Protein AF-A0A934BHS6-F1 (afdb_monomer_lite)

Sequence (190 aa):
MSGFDKKEYQSVVLGALLHDVGKMLQRGSFGSLDTKGQHPQVSSDFVSAFKGFFSKFVDFDLFKTLVQRHHENPSHFKENLLCQNAPEESKALSYLVSRADNYSSSERGEKAETYQDFKATPMVSIFSRIKLNKELPEQYRYRLNYLMPENAFPEKFNKYEDNEVFNPKNAFQKDIPIEPRLSRQFTNHY

pLDDT: mean 82.53, std 18.15, range [31.97, 98.62]

Foldseek 3Di:
DDDDDQQAVVLLVLLLVQLQVLLQCLLAPDDQQDSDDDSLVSSLSVVVLVVVVSVVGHPSVLSSLLSQAQDDDVVVDPPSSHLCNGDPVNSVSSPVSNVVVVVVQCVVDPPSPDDDPSNWFFAWDPQQVDDDVDPRDDTFGFQQDPDDPVRPDTHDDGTHDPPSGDDCCVPDCVPPPRPPVVVPVRPDDD

Radius of gyration: 18.95 Å; chains: 1; bounding box: 49×49×50 Å

Secondary structure (DSSP, 8-state):
-PPP-HHHHHHHHHHHHHTTHHHHHTTB--TTS---S-HHHHHHHHHHHTHHHHTTTS-HHHHHHHHH--B--TTTS-GGGBGGGS-HHHHHHHHHHHHHHHHHHHTT-GGGGS---TTTPPEEPGGGG--SSSPPPP--EE-S--S-GGG-S-BS-SS--TT--B-GGGTHHHHS---GGGGTSSS---

Structure (mmCIF, N/CA/C/O backbone):
data_AF-A0A934BHS6-F1
#
_entry.id   AF-A0A934BHS6-F1
#
loop_
_atom_site.group_PDB
_atom_site.id
_atom_site.type_symbol
_atom_site.label_atom_id
_atom_site.label_alt_id
_atom_site.label_comp_id
_atom_site.label_asym_id
_atom_site.label_entity_id
_atom_site.label_seq_id
_atom_site.pdbx_PDB_ins_code
_atom_site.Cartn_x
_atom_site.Cartn_y
_atom_site.Cartn_z
_atom_site.occupancy
_atom_site.B_iso_or_equiv
_atom_site.auth_seq_id
_atom_site.auth_comp_id
_atom_site.auth_asym_id
_atom_site.auth_atom_id
_atom_site.pdbx_PDB_model_num
ATOM 1 N N . MET A 1 1 ? -13.355 -16.913 27.019 1.00 45.16 1 MET A N 1
ATOM 2 C CA . MET A 1 1 ? -12.770 -16.872 25.663 1.00 45.16 1 MET A CA 1
ATOM 3 C C . MET A 1 1 ? -13.606 -15.890 24.870 1.00 45.16 1 MET A C 1
ATOM 5 O O . MET A 1 1 ? -14.804 -16.121 24.758 1.00 45.16 1 MET A O 1
ATOM 9 N N . SER A 1 2 ? -13.035 -14.760 24.446 1.00 67.12 2 SER A N 1
ATOM 10 C CA . SER A 1 2 ? -13.725 -13.875 23.504 1.00 67.12 2 SER A CA 1
ATOM 11 C C . SER A 1 2 ? -13.951 -14.653 22.207 1.00 67.12 2 SER A C 1
ATOM 13 O O . SER A 1 2 ? -13.088 -15.420 21.778 1.00 67.12 2 SER A O 1
ATOM 15 N N . GLY A 1 3 ? -15.153 -14.544 21.642 1.00 81.69 3 GLY A N 1
ATOM 16 C CA . GLY A 1 3 ? -15.454 -15.142 20.346 1.00 81.69 3 GLY A CA 1
ATOM 17 C C . GLY A 1 3 ? -14.591 -14.523 19.246 1.00 81.69 3 GLY A C 1
ATOM 18 O O . GLY A 1 3 ? -14.035 -13.442 19.418 1.00 81.69 3 GLY A O 1
ATOM 19 N N . PHE A 1 4 ? -14.487 -15.214 18.114 1.00 89.06 4 PHE A N 1
ATOM 20 C CA . PHE A 1 4 ? -13.818 -14.689 16.926 1.00 89.06 4 PHE A CA 1
ATOM 21 C C . PHE A 1 4 ? -14.484 -13.385 16.461 1.00 89.06 4 PHE A C 1
ATOM 23 O O . PHE A 1 4 ? -15.660 -13.395 16.084 1.00 89.06 4 PHE A O 1
ATOM 30 N N . ASP A 1 5 ? -13.732 -12.282 16.457 1.00 94.56 5 ASP A N 1
ATOM 31 C CA . ASP A 1 5 ? -14.184 -11.023 15.871 1.00 94.56 5 ASP A CA 1
ATOM 32 C C . ASP A 1 5 ? -13.878 -11.008 14.369 1.00 94.56 5 ASP A C 1
ATOM 34 O O . ASP A 1 5 ? -12.747 -10.823 13.912 1.00 94.56 5 ASP A O 1
ATOM 38 N N . LYS A 1 6 ? -14.933 -11.211 13.577 1.00 96.62 6 LYS A N 1
ATOM 39 C CA . LYS A 1 6 ? -14.837 -11.228 12.118 1.00 96.62 6 LYS A CA 1
ATOM 40 C C . LYS A 1 6 ? -14.400 -9.878 11.544 1.00 96.62 6 LYS A C 1
ATOM 42 O O . LYS A 1 6 ? -13.670 -9.871 10.555 1.00 96.62 6 LYS A O 1
ATOM 47 N N . LYS A 1 7 ? -14.854 -8.759 12.116 1.00 97.31 7 LYS A N 1
ATOM 48 C CA . LYS A 1 7 ? -14.532 -7.425 11.597 1.00 97.31 7 LYS A CA 1
ATOM 49 C C . LYS A 1 7 ? -13.081 -7.074 11.876 1.00 97.31 7 LYS A C 1
ATOM 51 O O . LYS A 1 7 ? -12.427 -6.582 10.964 1.00 97.31 7 LYS A O 1
ATOM 56 N N . GLU A 1 8 ? -12.577 -7.390 13.066 1.00 97.81 8 GLU A N 1
ATOM 57 C CA . GLU A 1 8 ? -11.156 -7.243 13.403 1.00 97.81 8 GLU A CA 1
ATOM 58 C C . GLU A 1 8 ? -10.279 -8.065 12.450 1.00 97.81 8 GLU A C 1
ATOM 60 O O . GLU A 1 8 ? -9.368 -7.530 11.816 1.00 97.81 8 GLU A O 1
ATOM 65 N N . TYR A 1 9 ? -10.605 -9.348 12.264 1.00 98.00 9 TYR A N 1
ATOM 66 C CA . TYR A 1 9 ? -9.881 -10.221 11.339 1.00 98.00 9 TYR A CA 1
ATOM 67 C C . TYR A 1 9 ? -9.853 -9.651 9.913 1.00 98.00 9 TYR A C 1
ATOM 69 O O . TYR A 1 9 ? -8.801 -9.600 9.272 1.00 98.00 9 TYR A O 1
ATOM 77 N N . GLN A 1 10 ? -10.997 -9.172 9.415 1.00 98.38 10 GLN A N 1
ATOM 78 C CA . GLN A 1 10 ? -11.092 -8.543 8.097 1.00 98.38 10 GLN A CA 1
ATOM 79 C C . GLN A 1 10 ? -10.294 -7.233 8.020 1.00 98.38 10 GLN A C 1
ATOM 81 O O . GLN A 1 10 ? -9.661 -6.986 6.992 1.00 98.38 10 GLN A O 1
ATOM 86 N N . SER A 1 11 ? -10.263 -6.431 9.091 1.00 98.56 11 SER A N 1
ATOM 87 C CA . SER A 1 11 ? -9.417 -5.235 9.183 1.00 98.56 11 SER A CA 1
ATOM 88 C C . SER A 1 11 ? -7.940 -5.580 9.051 1.00 98.56 11 SER A C 1
ATOM 90 O O . SER A 1 11 ? -7.230 -4.885 8.330 1.00 98.56 11 SER A O 1
ATOM 92 N N . VAL A 1 12 ? -7.477 -6.658 9.691 1.00 98.38 12 VAL A N 1
ATOM 93 C CA . VAL A 1 12 ? -6.079 -7.108 9.606 1.00 98.38 12 VAL A CA 1
ATOM 94 C C . VAL A 1 12 ? -5.741 -7.588 8.199 1.00 98.38 12 VAL A C 1
ATOM 96 O O . VAL A 1 12 ? -4.753 -7.134 7.626 1.00 98.38 12 VAL A O 1
ATOM 99 N N . VAL A 1 13 ? -6.573 -8.452 7.609 1.00 98.31 13 VAL A N 1
ATOM 100 C CA . VAL A 1 13 ? -6.353 -8.974 6.249 1.00 98.31 13 VAL A CA 1
ATOM 101 C C . VAL A 1 13 ? -6.302 -7.840 5.226 1.00 98.31 13 VAL A C 1
ATOM 103 O O . VAL A 1 13 ? -5.392 -7.783 4.400 1.00 98.31 13 VAL A O 1
ATOM 106 N N . LEU A 1 14 ? -7.257 -6.911 5.281 1.00 98.00 14 LEU A N 1
ATOM 107 C CA . LEU A 1 14 ? -7.304 -5.799 4.335 1.00 98.00 14 LEU A CA 1
ATOM 108 C C . LEU A 1 14 ? -6.258 -4.730 4.628 1.00 98.00 14 LEU A C 1
ATOM 110 O O . LEU A 1 14 ? -5.725 -4.148 3.687 1.00 98.00 14 LEU A O 1
ATOM 114 N N . GLY A 1 15 ? -5.930 -4.497 5.899 1.00 98.25 15 GLY A N 1
ATOM 115 C CA . GLY A 1 15 ? -4.826 -3.633 6.302 1.00 98.25 15 GLY A CA 1
ATOM 116 C C . GLY A 1 15 ? -3.509 -4.130 5.717 1.00 98.25 15 GLY A C 1
ATOM 117 O O . GLY A 1 15 ? -2.815 -3.373 5.046 1.00 98.25 15 GLY A O 1
ATOM 118 N N . ALA A 1 16 ? -3.226 -5.427 5.854 1.00 97.81 16 ALA A N 1
ATOM 119 C CA . ALA A 1 16 ? -2.056 -6.062 5.256 1.00 97.81 16 ALA A CA 1
ATOM 120 C C . ALA A 1 16 ? -2.073 -6.017 3.718 1.00 97.81 16 ALA A C 1
ATOM 122 O O . ALA A 1 16 ? -1.029 -5.817 3.108 1.00 97.81 16 ALA A O 1
ATOM 123 N N . LEU A 1 17 ? -3.234 -6.141 3.072 1.00 97.31 17 LEU A N 1
ATOM 124 C CA . LEU A 1 17 ? -3.335 -6.041 1.612 1.00 97.31 17 LEU A CA 1
ATOM 125 C C . LEU A 1 17 ? -3.101 -4.610 1.092 1.00 97.31 17 LEU A C 1
ATOM 127 O O . LEU A 1 17 ? -2.505 -4.430 0.032 1.00 97.31 17 LEU A O 1
ATOM 131 N N . LEU A 1 18 ? -3.595 -3.596 1.809 1.00 97.06 18 LEU A N 1
ATOM 132 C CA . LEU A 1 18 ? -3.685 -2.215 1.319 1.00 97.06 18 LEU A CA 1
ATOM 133 C C . LEU A 1 18 ? -2.685 -1.240 1.957 1.00 97.06 18 LEU A C 1
ATOM 135 O O . LEU A 1 18 ? -2.656 -0.084 1.538 1.00 97.06 18 LEU A O 1
ATOM 139 N N . HIS A 1 19 ? -1.848 -1.670 2.908 1.00 96.94 19 HIS A N 1
ATOM 140 C CA . HIS A 1 19 ? -0.870 -0.809 3.597 1.00 96.94 19 HIS A CA 1
ATOM 141 C C . HIS A 1 19 ? -0.019 0.039 2.631 1.00 96.94 19 HIS A C 1
ATOM 143 O O . HIS A 1 19 ? 0.210 1.230 2.850 1.00 96.94 19 HIS A O 1
ATOM 149 N N . ASP A 1 20 ? 0.367 -0.538 1.494 1.00 94.75 20 ASP A N 1
ATOM 150 C CA . ASP A 1 20 ? 1.244 0.087 0.505 1.00 94.75 20 ASP A CA 1
ATOM 151 C C . ASP A 1 20 ? 0.532 0.580 -0.768 1.00 94.75 20 ASP A C 1
ATOM 153 O O . ASP A 1 20 ? 1.198 0.985 -1.726 1.00 94.75 20 ASP A O 1
ATOM 157 N N . VAL A 1 21 ? -0.809 0.631 -0.795 1.00 92.75 21 VAL A N 1
ATOM 158 C CA . VAL A 1 21 ? -1.565 1.122 -1.970 1.00 92.75 21 VAL A CA 1
ATOM 159 C C . VAL A 1 21 ? -1.157 2.548 -2.368 1.00 92.75 21 VAL A C 1
ATOM 161 O O . VAL A 1 21 ? -1.111 2.882 -3.553 1.00 92.75 21 VAL A O 1
ATOM 164 N N . GLY A 1 22 ? -0.747 3.367 -1.399 1.00 91.12 22 GLY A N 1
ATOM 165 C CA . GLY A 1 22 ? -0.185 4.697 -1.602 1.00 91.12 22 GLY A CA 1
ATOM 166 C C . GLY A 1 22 ? 1.020 4.721 -2.545 1.00 91.12 22 GLY A C 1
ATOM 167 O O . GLY A 1 22 ? 1.135 5.661 -3.326 1.00 91.12 22 GLY A O 1
ATOM 168 N N . LYS A 1 23 ? 1.871 3.682 -2.570 1.00 88.88 23 LYS A N 1
ATOM 169 C CA . LYS A 1 23 ? 3.014 3.599 -3.504 1.00 88.88 23 LYS A CA 1
ATOM 170 C C . LYS A 1 23 ? 2.544 3.566 -4.958 1.00 88.88 23 LYS A C 1
ATOM 172 O O . LYS A 1 23 ? 3.133 4.217 -5.816 1.00 88.88 23 LYS A O 1
ATOM 177 N N . MET A 1 24 ? 1.468 2.828 -5.233 1.00 86.25 24 MET A N 1
ATOM 178 C CA . MET A 1 24 ? 0.854 2.764 -6.560 1.00 86.25 24 MET A CA 1
ATOM 179 C C . MET A 1 24 ? 0.161 4.086 -6.907 1.00 86.25 24 MET A C 1
ATOM 181 O O . MET A 1 24 ? 0.343 4.600 -8.007 1.00 86.25 24 MET A O 1
ATOM 185 N N . LEU A 1 25 ? -0.586 4.674 -5.968 1.00 85.38 25 LEU A N 1
ATOM 186 C CA . LEU A 1 25 ? -1.261 5.963 -6.171 1.00 85.38 25 LEU A CA 1
ATOM 187 C C . LEU A 1 25 ? -0.266 7.087 -6.485 1.00 85.38 25 LEU A C 1
ATOM 189 O O . LEU A 1 25 ? -0.524 7.932 -7.334 1.00 85.38 25 LEU A O 1
ATOM 193 N N . GLN A 1 26 ? 0.906 7.051 -5.858 1.00 84.94 26 GLN A N 1
ATOM 194 C CA . GLN A 1 26 ? 1.994 8.004 -6.067 1.00 84.94 26 GLN A CA 1
ATOM 195 C C . GLN A 1 26 ? 2.705 7.891 -7.419 1.00 84.94 26 GLN A C 1
ATOM 197 O O . GLN A 1 26 ? 3.455 8.801 -7.776 1.00 84.94 26 GLN A O 1
ATOM 202 N N . ARG A 1 27 ? 2.473 6.804 -8.164 1.00 79.94 27 ARG A N 1
ATOM 203 C CA . ARG A 1 27 ? 2.936 6.612 -9.548 1.00 79.94 27 ARG A CA 1
ATOM 204 C C . ARG A 1 27 ? 1.949 7.153 -10.585 1.00 79.94 27 ARG A C 1
ATOM 206 O O . ARG A 1 27 ? 2.183 6.993 -11.779 1.00 79.94 27 ARG A O 1
ATOM 213 N N . GLY A 1 28 ? 0.836 7.745 -10.152 1.00 74.50 28 GLY A N 1
ATOM 214 C CA . GLY A 1 28 ? -0.229 8.189 -11.040 1.00 74.50 28 GLY A CA 1
ATOM 215 C C . GLY A 1 28 ? -0.997 9.414 -10.556 1.00 74.50 28 GLY A C 1
ATOM 216 O O . GLY A 1 28 ? -0.680 10.043 -9.548 1.00 74.50 28 GLY A O 1
ATOM 217 N N . SER A 1 29 ? -2.042 9.741 -11.315 1.00 67.31 29 SER A N 1
ATOM 218 C CA . SER A 1 29 ? -3.034 10.766 -10.982 1.00 67.31 29 SER A CA 1
ATOM 219 C C . SER A 1 29 ? -4.343 10.081 -10.592 1.00 67.31 29 SER A C 1
ATOM 221 O O . SER A 1 29 ? -4.962 9.408 -11.417 1.00 67.31 29 SER A O 1
ATOM 223 N N . PHE A 1 30 ? -4.787 10.247 -9.342 1.00 70.69 30 PHE A N 1
ATOM 224 C CA . PHE A 1 30 ? -6.037 9.658 -8.842 1.00 70.69 30 PHE A CA 1
ATOM 225 C C . PHE A 1 30 ? -7.134 10.720 -8.690 1.00 70.69 30 PHE A C 1
ATOM 227 O O . PHE A 1 30 ? -7.642 10.983 -7.604 1.00 70.69 30 PHE A O 1
ATOM 234 N N . GLY A 1 31 ? -7.509 11.355 -9.804 1.00 71.00 31 GLY A N 1
ATOM 235 C CA . GLY A 1 31 ? -8.567 12.369 -9.801 1.00 71.00 31 GLY A CA 1
ATOM 236 C C . GLY A 1 31 ? -8.243 13.523 -8.848 1.00 71.00 31 GLY A C 1
ATOM 237 O O . GLY A 1 31 ? -7.249 14.209 -9.053 1.00 71.00 31 GLY A O 1
ATOM 238 N N . SER A 1 32 ? -9.091 13.732 -7.840 1.00 69.44 32 SER A N 1
ATOM 239 C CA . SER A 1 32 ? -8.943 14.778 -6.821 1.00 69.44 32 SER A CA 1
ATOM 240 C C . SER A 1 32 ? -8.233 14.323 -5.539 1.00 69.44 32 SER A C 1
ATOM 242 O O . SER A 1 32 ? -8.067 15.135 -4.631 1.00 69.44 32 SER A O 1
ATOM 244 N N . LEU A 1 33 ? -7.845 13.047 -5.427 1.00 74.12 33 LEU A N 1
ATOM 245 C CA . LEU A 1 33 ? -7.125 12.555 -4.254 1.00 74.12 33 LEU A CA 1
ATOM 246 C C . LEU A 1 33 ? -5.700 13.122 -4.262 1.00 74.12 33 LEU A C 1
ATOM 248 O O . LEU A 1 33 ? -4.983 12.975 -5.254 1.00 74.12 33 LEU A O 1
ATOM 252 N N . ASP A 1 34 ? -5.286 13.739 -3.154 1.00 75.44 34 ASP A N 1
ATOM 253 C CA . ASP A 1 34 ? -3.903 14.182 -3.002 1.00 75.44 34 ASP A CA 1
ATOM 254 C C . ASP A 1 34 ? -2.991 12.960 -2.856 1.00 75.44 34 ASP A C 1
ATOM 256 O O . ASP A 1 34 ? -3.106 12.174 -1.917 1.00 75.44 34 ASP A O 1
ATOM 260 N N . THR A 1 35 ? -2.091 12.782 -3.817 1.00 82.44 35 THR A N 1
ATOM 261 C CA . THR A 1 35 ? -1.091 11.711 -3.798 1.00 82.44 35 THR A CA 1
ATOM 262 C C . THR A 1 35 ? 0.264 12.206 -3.281 1.00 82.44 35 THR A C 1
ATOM 264 O O . THR A 1 35 ? 1.248 11.466 -3.298 1.00 82.44 35 THR A O 1
ATOM 267 N N . LYS A 1 36 ? 0.369 13.448 -2.795 1.00 82.75 36 LYS A N 1
ATOM 268 C CA . LYS A 1 36 ? 1.598 13.979 -2.187 1.00 82.75 36 LYS A CA 1
ATOM 269 C C . LYS A 1 36 ? 1.801 13.443 -0.766 1.00 82.75 36 LYS A C 1
ATOM 271 O O . LYS A 1 36 ? 0.880 13.008 -0.090 1.00 82.75 36 LYS A O 1
ATOM 276 N N . GLY A 1 37 ? 3.049 13.494 -0.298 1.00 87.31 37 GLY A N 1
ATOM 277 C CA . GLY A 1 37 ? 3.426 13.064 1.050 1.00 87.31 37 GLY A CA 1
ATOM 278 C C . GLY A 1 37 ? 4.011 11.652 1.109 1.00 87.31 37 GLY A C 1
ATOM 279 O O . GLY A 1 37 ? 4.583 11.161 0.137 1.00 87.31 37 GLY A O 1
ATOM 280 N N . GLN A 1 38 ? 3.926 11.022 2.280 1.00 92.00 38 GLN A N 1
ATOM 281 C CA . GLN A 1 38 ? 4.457 9.675 2.509 1.00 92.00 38 GLN A CA 1
ATOM 282 C C . GLN A 1 38 ? 3.387 8.638 2.188 1.00 92.00 38 GLN A C 1
ATOM 284 O O . GLN A 1 38 ? 2.217 8.842 2.512 1.00 92.00 38 GLN A O 1
ATOM 289 N N . HIS A 1 39 ? 3.777 7.519 1.578 1.00 93.62 39 HIS A N 1
ATOM 290 C CA . HIS A 1 39 ? 2.817 6.526 1.104 1.00 93.62 39 HIS A CA 1
ATOM 291 C C . HIS A 1 39 ? 1.867 5.976 2.184 1.00 93.62 39 HIS A C 1
ATOM 293 O O . HIS A 1 39 ? 0.719 5.760 1.815 1.00 93.62 39 HIS A O 1
ATOM 299 N N . PRO A 1 40 ? 2.221 5.837 3.485 1.00 96.25 40 PRO A N 1
ATOM 300 C CA . PRO A 1 40 ? 1.253 5.379 4.487 1.00 96.25 40 PRO A CA 1
ATOM 301 C C . PRO A 1 40 ? 0.118 6.389 4.699 1.00 96.25 40 PRO A C 1
ATOM 303 O O . PRO A 1 40 ? -1.038 6.012 4.879 1.00 96.25 40 PRO A O 1
ATOM 306 N N . GLN A 1 41 ? 0.426 7.689 4.604 1.00 95.56 41 GLN A N 1
ATOM 307 C CA . GLN A 1 41 ? -0.585 8.743 4.654 1.00 95.56 41 GLN A CA 1
ATOM 308 C C . GLN A 1 41 ? -1.502 8.663 3.430 1.00 95.56 41 GLN A C 1
ATOM 310 O O . GLN A 1 41 ? -2.717 8.609 3.588 1.00 95.56 41 GLN A O 1
ATOM 315 N N . VAL A 1 42 ? -0.925 8.550 2.229 1.00 93.50 42 VAL A N 1
ATOM 316 C CA . VAL A 1 42 ? -1.698 8.429 0.981 1.00 93.50 42 VAL A CA 1
ATOM 317 C C . VAL A 1 42 ? -2.578 7.172 0.985 1.00 93.50 42 VAL A C 1
ATOM 319 O O . VAL A 1 42 ? -3.737 7.235 0.577 1.00 93.50 42 VAL A O 1
ATOM 322 N N . SER A 1 43 ? -2.074 6.040 1.487 1.00 95.19 43 SER A N 1
ATOM 323 C CA . SER A 1 43 ? -2.870 4.822 1.675 1.00 95.19 43 SER A CA 1
ATOM 324 C C . SER A 1 43 ? -4.043 5.063 2.637 1.00 95.19 43 SER A C 1
ATOM 326 O O . SER A 1 43 ? -5.170 4.657 2.354 1.00 95.19 43 SER A O 1
ATOM 328 N N . SER A 1 44 ? -3.803 5.759 3.754 1.00 96.25 44 SER A N 1
ATOM 329 C CA . SER A 1 44 ? -4.831 6.096 4.749 1.00 96.25 44 SER A CA 1
ATOM 330 C C . SER A 1 44 ? -5.912 7.032 4.193 1.00 96.25 44 SER A C 1
ATOM 332 O O . SER A 1 44 ? -7.107 6.851 4.457 1.00 96.25 44 SER A O 1
ATOM 334 N N . ASP A 1 45 ? -5.510 8.019 3.394 1.00 93.69 45 ASP A N 1
ATOM 335 C CA . ASP A 1 45 ? -6.416 8.973 2.752 1.00 93.69 45 ASP A CA 1
ATOM 336 C C . ASP A 1 45 ? -7.267 8.285 1.684 1.00 93.69 45 ASP A C 1
ATOM 338 O O . ASP A 1 45 ? -8.481 8.500 1.627 1.00 93.69 45 ASP A O 1
ATOM 342 N N . PHE A 1 46 ? -6.670 7.367 0.916 1.00 92.56 46 PHE A N 1
ATOM 343 C CA . PHE A 1 46 ? -7.399 6.506 -0.010 1.00 92.56 46 PHE A CA 1
ATOM 344 C C . PHE A 1 46 ? -8.488 5.706 0.710 1.00 92.56 46 PHE A C 1
ATOM 346 O O . PHE A 1 46 ? -9.661 5.834 0.368 1.00 92.56 46 PHE A O 1
ATOM 353 N N . VAL A 1 47 ? -8.159 4.929 1.748 1.00 94.62 47 VAL A N 1
ATOM 354 C CA . VAL A 1 47 ? -9.184 4.124 2.443 1.00 94.62 47 VAL A CA 1
ATOM 355 C C . VAL A 1 47 ? -10.233 4.994 3.145 1.00 94.62 47 VAL A C 1
ATOM 357 O O . VAL A 1 47 ? -11.400 4.607 3.220 1.00 94.62 47 VAL A O 1
ATOM 360 N N . SER A 1 48 ? -9.854 6.200 3.585 1.00 94.62 48 SER A N 1
ATOM 361 C CA . SER A 1 48 ? -10.769 7.208 4.140 1.00 94.62 48 SER A CA 1
ATOM 362 C C . SER A 1 48 ? -11.782 7.712 3.120 1.00 94.62 48 SER A C 1
ATOM 364 O O . SER A 1 48 ? -12.960 7.831 3.461 1.00 94.62 48 SER A O 1
ATOM 366 N N . ALA A 1 49 ? -11.373 7.929 1.868 1.00 90.31 49 ALA A N 1
ATOM 367 C CA . ALA A 1 49 ? -12.297 8.292 0.797 1.00 90.31 49 ALA A CA 1
ATOM 368 C C . ALA A 1 49 ? -13.386 7.220 0.605 1.00 90.31 49 ALA A C 1
ATOM 370 O O . ALA A 1 49 ? -14.541 7.545 0.357 1.00 90.31 49 ALA A O 1
ATOM 371 N N . PHE A 1 50 ? -13.064 5.946 0.825 1.00 90.69 50 PHE A N 1
ATOM 372 C CA . PHE A 1 50 ? -13.994 4.822 0.685 1.00 90.69 50 PHE A CA 1
ATOM 373 C C . PHE A 1 50 ? -14.575 4.326 2.020 1.00 90.69 50 PHE A C 1
ATOM 375 O O . PHE A 1 50 ? -15.056 3.191 2.099 1.00 90.69 50 PHE A O 1
ATOM 382 N N . LYS A 1 51 ? -14.592 5.156 3.076 1.00 93.94 51 LYS A N 1
ATOM 383 C CA . LYS A 1 51 ? -15.080 4.762 4.413 1.00 93.94 51 LYS A CA 1
ATOM 384 C C . LYS A 1 51 ? -16.456 4.093 4.378 1.00 93.94 51 LYS A C 1
ATOM 386 O O . LYS A 1 51 ? -16.638 3.059 5.020 1.00 93.94 51 LYS A O 1
ATOM 391 N N . GLY A 1 52 ? -17.407 4.643 3.620 1.00 92.94 52 GLY A N 1
ATOM 392 C CA . GLY A 1 52 ? -18.765 4.090 3.503 1.00 92.94 52 GLY A CA 1
ATOM 393 C C . GLY A 1 52 ? -18.807 2.678 2.909 1.00 92.94 52 GLY A C 1
ATOM 394 O O . GLY A 1 52 ? -19.629 1.856 3.313 1.00 92.94 52 GLY A O 1
ATOM 395 N N . PHE A 1 53 ? -17.884 2.362 1.997 1.00 92.06 53 PHE A N 1
ATOM 396 C CA . PHE A 1 53 ? -17.735 1.026 1.431 1.00 92.06 53 PHE A CA 1
ATOM 397 C C . PHE A 1 53 ? -17.083 0.071 2.437 1.00 92.06 53 PHE A C 1
ATOM 399 O O . PHE A 1 53 ? -17.679 -0.949 2.780 1.00 92.06 53 PHE A O 1
ATOM 406 N N . PHE A 1 54 ? -15.907 0.432 2.960 1.00 95.44 54 PHE A N 1
ATOM 407 C CA . PHE A 1 54 ? -15.117 -0.434 3.839 1.00 95.44 54 PHE A CA 1
ATOM 408 C C . PHE A 1 54 ? -15.809 -0.729 5.178 1.00 95.44 54 PHE A C 1
ATOM 410 O O . PHE A 1 54 ? -15.818 -1.874 5.629 1.00 95.44 54 PHE A O 1
ATOM 417 N N . SER A 1 55 ? -16.490 0.251 5.784 1.00 96.56 55 SER A N 1
ATOM 418 C CA . SER A 1 55 ? -17.137 0.096 7.106 1.00 96.56 55 SER A CA 1
ATOM 419 C C . SER A 1 55 ? -18.197 -1.021 7.167 1.00 96.56 55 SER A C 1
ATOM 421 O O . SER A 1 55 ? -18.598 -1.447 8.255 1.00 96.56 55 SER A O 1
ATOM 423 N N . LYS A 1 56 ? -18.651 -1.526 6.011 1.00 95.44 56 LYS A N 1
ATOM 424 C CA . LYS A 1 56 ? -19.589 -2.653 5.904 1.00 95.44 56 LYS A CA 1
ATOM 425 C C . LYS A 1 56 ? -18.982 -3.979 6.376 1.00 95.44 56 LYS A C 1
ATOM 427 O O . LYS A 1 56 ? -19.726 -4.846 6.824 1.00 95.44 56 LYS A O 1
ATOM 432 N N . PHE A 1 57 ? -17.663 -4.140 6.289 1.00 95.56 57 PHE A N 1
ATOM 433 C CA . PHE A 1 57 ? -16.985 -5.419 6.532 1.00 95.56 57 PHE A CA 1
ATOM 434 C C . PHE A 1 57 ? -15.680 -5.301 7.330 1.00 95.56 57 PHE A C 1
ATOM 436 O O . PHE A 1 57 ? -15.024 -6.309 7.541 1.00 95.56 57 PHE A O 1
ATOM 443 N N . VAL A 1 58 ? -15.305 -4.116 7.809 1.00 98.00 58 VAL A N 1
ATOM 444 C CA . VAL A 1 58 ? -14.167 -3.954 8.729 1.00 98.00 58 VAL A CA 1
ATOM 445 C C . VAL A 1 58 ? -14.556 -3.158 9.970 1.00 98.00 58 VAL A C 1
ATOM 447 O O . VAL A 1 58 ? -15.550 -2.422 9.962 1.00 98.00 58 VAL A O 1
ATOM 450 N N . ASP A 1 59 ? -13.749 -3.277 11.023 1.00 98.25 59 ASP A N 1
ATOM 451 C CA . ASP A 1 59 ? -13.539 -2.164 11.947 1.00 98.25 59 ASP A CA 1
ATOM 452 C C . ASP A 1 59 ? -12.710 -1.112 11.202 1.00 98.25 59 ASP A C 1
ATOM 454 O O . ASP A 1 59 ? -11.540 -1.335 10.872 1.00 98.25 59 ASP A O 1
ATOM 458 N N . PHE A 1 60 ? -13.354 0.005 10.867 1.00 98.31 60 PHE A N 1
ATOM 459 C CA . PHE A 1 60 ? -12.758 1.014 10.005 1.00 98.31 60 PHE A CA 1
ATOM 460 C C . PHE A 1 60 ? -11.598 1.761 10.671 1.00 98.31 60 PHE A C 1
ATOM 462 O O . PHE A 1 60 ? -10.632 2.096 9.986 1.00 98.31 60 PHE A O 1
ATOM 469 N N . ASP A 1 61 ? -11.672 2.017 11.976 1.00 98.19 61 ASP A N 1
ATOM 470 C CA . ASP A 1 61 ? -10.646 2.794 12.671 1.00 98.19 61 ASP A CA 1
ATOM 471 C C . ASP A 1 61 ? -9.386 1.946 12.864 1.00 98.19 61 ASP A C 1
ATOM 473 O O . ASP A 1 61 ? -8.275 2.418 12.591 1.00 98.19 61 ASP A O 1
ATOM 477 N N . LEU A 1 62 ? -9.554 0.657 13.183 1.00 98.56 62 LEU A N 1
ATOM 478 C CA . LEU A 1 62 ? -8.460 -0.309 13.148 1.00 98.56 62 LEU A CA 1
ATOM 479 C C . LEU A 1 62 ? -7.870 -0.419 11.738 1.00 98.56 62 LEU A C 1
ATOM 481 O O . LEU A 1 62 ? -6.671 -0.231 11.560 1.00 98.56 62 LEU A O 1
ATOM 485 N N . PHE A 1 63 ? -8.696 -0.674 10.719 1.00 98.62 63 PHE A N 1
ATOM 486 C CA . PHE A 1 63 ? -8.241 -0.828 9.334 1.00 98.62 63 PHE A CA 1
ATOM 487 C C . PHE A 1 63 ? -7.439 0.389 8.851 1.00 98.62 63 PHE A C 1
ATOM 489 O O . PHE A 1 63 ? -6.328 0.240 8.342 1.00 98.62 63 PHE A O 1
ATOM 496 N N . LYS A 1 64 ? -7.960 1.602 9.068 1.00 98.50 64 LYS A N 1
ATOM 497 C CA . LYS A 1 64 ? -7.271 2.850 8.727 1.00 98.50 64 LYS A CA 1
ATOM 498 C C . LYS A 1 64 ? -5.932 2.978 9.455 1.00 98.50 64 LYS A C 1
ATOM 500 O O . LYS A 1 64 ? -4.962 3.431 8.847 1.00 98.50 64 LYS A O 1
ATOM 505 N N . THR A 1 65 ? -5.880 2.584 10.726 1.00 98.62 65 THR A N 1
ATOM 506 C CA . THR A 1 65 ? -4.654 2.609 11.533 1.00 98.62 65 THR A CA 1
ATOM 507 C C . THR A 1 65 ? -3.606 1.653 10.978 1.00 98.62 65 THR A C 1
ATOM 509 O O . THR A 1 65 ? -2.475 2.075 10.760 1.00 98.62 65 THR A O 1
ATOM 512 N N . LEU A 1 66 ? -3.983 0.410 10.665 1.00 98.56 66 LEU A N 1
ATOM 513 C CA . LEU A 1 66 ? -3.070 -0.596 10.111 1.00 98.56 66 LEU A CA 1
ATOM 514 C C . LEU A 1 66 ? -2.480 -0.175 8.763 1.00 98.56 66 LEU A C 1
ATOM 516 O O . LEU A 1 66 ? -1.320 -0.449 8.485 1.00 98.56 66 LEU A O 1
ATOM 520 N N . VAL A 1 67 ? -3.269 0.522 7.945 1.00 98.00 67 VAL A N 1
ATOM 521 C CA . VAL A 1 67 ? -2.821 1.057 6.654 1.00 98.00 67 VAL A CA 1
ATOM 522 C C . VAL A 1 67 ? -1.886 2.266 6.811 1.00 98.00 67 VAL A C 1
ATOM 524 O O . VAL A 1 67 ? -1.046 2.511 5.949 1.00 98.00 67 VAL A O 1
ATOM 527 N N . GLN A 1 68 ? -2.041 3.050 7.883 1.00 98.19 68 GLN A N 1
ATOM 528 C CA . GLN A 1 68 ? -1.253 4.264 8.122 1.00 98.19 68 GLN A CA 1
ATOM 529 C C . GLN A 1 68 ? 0.036 4.000 8.913 1.00 98.19 68 GLN A C 1
ATOM 531 O O . GLN A 1 68 ? 1.022 4.711 8.722 1.00 98.19 68 GLN A O 1
ATOM 536 N N . ARG A 1 69 ? 0.007 3.046 9.849 1.00 97.81 69 ARG A N 1
ATOM 537 C CA . ARG A 1 69 ? 1.027 2.856 10.889 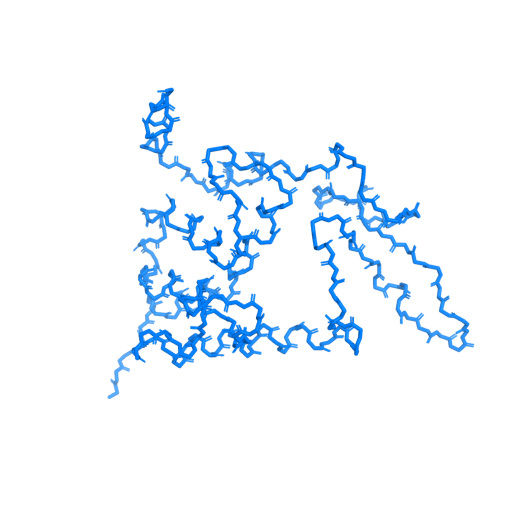1.00 97.81 69 ARG A CA 1
ATOM 538 C C . ARG A 1 69 ? 1.692 1.488 10.798 1.00 97.81 69 ARG A C 1
ATOM 540 O O . ARG A 1 69 ? 1.681 0.725 11.754 1.00 97.81 69 ARG A O 1
ATOM 547 N N . H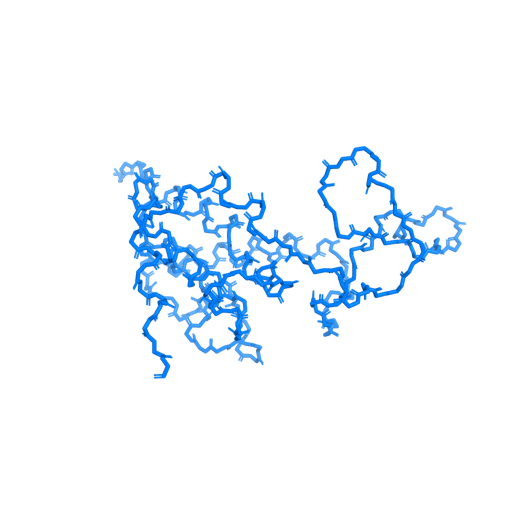IS A 1 70 ? 2.290 1.184 9.653 1.00 95.62 70 HIS A N 1
ATOM 548 C CA . HIS A 1 70 ? 2.991 -0.083 9.402 1.00 95.62 70 HIS A CA 1
ATOM 549 C C . HIS A 1 70 ? 4.512 0.050 9.275 1.00 95.62 70 HIS A C 1
ATOM 551 O O . HIS A 1 70 ? 5.173 -0.938 8.985 1.00 95.62 70 HIS A O 1
ATOM 557 N N . HIS A 1 71 ? 5.079 1.243 9.484 1.00 95.94 71 HIS A N 1
ATOM 558 C CA . HIS A 1 71 ? 6.531 1.461 9.460 1.00 95.94 71 HIS A CA 1
ATOM 559 C C . HIS A 1 71 ? 7.112 1.578 10.865 1.00 95.94 71 HIS A C 1
ATOM 561 O O . HIS A 1 71 ? 6.483 2.136 11.759 1.00 95.94 71 HIS A O 1
ATOM 567 N N . GLU A 1 72 ? 8.344 1.101 11.041 1.00 92.94 72 GLU A N 1
ATOM 568 C CA . GLU A 1 72 ? 9.053 1.119 12.332 1.00 92.94 72 GLU A CA 1
ATOM 569 C C . GLU A 1 72 ? 10.169 2.172 12.406 1.00 92.94 72 GLU A C 1
ATOM 571 O O . GLU A 1 72 ? 10.577 2.556 13.502 1.00 92.94 72 GLU A O 1
ATOM 576 N N . ASN A 1 73 ? 10.669 2.657 11.261 1.00 91.50 73 ASN A N 1
ATOM 577 C CA . ASN A 1 73 ? 11.882 3.476 11.202 1.00 91.50 73 ASN A CA 1
ATOM 578 C C . ASN A 1 73 ? 11.590 4.996 11.289 1.00 91.50 73 ASN A C 1
ATOM 580 O O . ASN A 1 73 ? 11.163 5.593 10.290 1.00 91.50 73 ASN A O 1
ATOM 584 N N . PRO A 1 74 ? 11.890 5.660 12.426 1.00 91.38 74 PRO A N 1
ATOM 585 C CA . PRO A 1 74 ? 11.646 7.093 12.612 1.00 91.38 74 PRO A CA 1
ATOM 586 C C . PRO A 1 74 ? 12.545 7.993 11.752 1.00 91.38 74 PRO A C 1
ATOM 588 O O . PRO A 1 74 ? 12.223 9.159 11.549 1.00 91.38 74 PRO A O 1
ATOM 591 N N . SER A 1 75 ? 13.658 7.484 11.213 1.00 90.88 75 SER A N 1
ATOM 592 C CA . SER A 1 75 ? 14.526 8.253 10.310 1.00 90.88 75 SER A CA 1
ATOM 593 C C . SER A 1 75 ? 13.911 8.448 8.922 1.00 90.88 75 SER A C 1
ATOM 595 O O . SER A 1 75 ? 14.333 9.338 8.186 1.00 90.88 75 SER A O 1
ATOM 597 N N . HIS A 1 76 ? 12.919 7.632 8.554 1.00 87.75 76 HIS A N 1
ATOM 598 C CA . HIS A 1 76 ? 12.268 7.692 7.244 1.00 87.75 76 HIS A CA 1
ATOM 599 C C . HIS A 1 76 ? 10.800 8.109 7.308 1.00 87.75 76 HIS A C 1
ATOM 601 O O . HIS A 1 76 ? 10.275 8.587 6.304 1.00 87.75 76 HIS A O 1
ATOM 607 N N . PHE A 1 77 ? 10.134 7.972 8.456 1.00 92.88 77 PHE A N 1
ATOM 608 C CA . PHE A 1 77 ? 8.700 8.227 8.595 1.00 92.88 77 PHE A CA 1
ATOM 609 C C . PHE A 1 77 ? 8.384 9.167 9.753 1.00 92.88 77 PHE A C 1
ATOM 611 O O . PHE A 1 77 ? 8.989 9.090 10.819 1.00 92.88 77 PHE A O 1
ATOM 618 N N . LYS A 1 78 ? 7.403 10.053 9.536 1.00 93.81 78 LYS A N 1
ATOM 619 C CA . LYS A 1 78 ? 6.860 10.920 10.589 1.00 93.81 78 LYS A CA 1
ATOM 620 C C . LYS A 1 78 ? 6.280 10.086 11.728 1.00 93.81 78 LYS A C 1
ATOM 622 O O . LYS A 1 78 ? 5.688 9.038 11.487 1.00 93.81 78 LYS A O 1
ATOM 627 N N . GLU A 1 79 ? 6.353 10.612 12.948 1.00 95.69 79 GLU A N 1
ATOM 628 C CA . GLU A 1 79 ? 5.913 9.920 14.166 1.00 95.69 79 GLU A CA 1
ATOM 629 C C . GLU A 1 79 ? 4.488 9.363 14.088 1.00 95.69 79 GLU A C 1
ATOM 631 O O . GLU A 1 79 ? 4.235 8.249 14.538 1.00 95.69 79 GLU A O 1
ATOM 636 N N . ASN A 1 80 ? 3.556 10.096 13.480 1.00 95.44 80 ASN A N 1
ATOM 637 C CA . ASN A 1 80 ? 2.158 9.680 13.359 1.00 95.44 80 ASN A CA 1
ATOM 638 C C . ASN A 1 80 ? 1.922 8.526 12.361 1.00 95.44 80 ASN A C 1
ATOM 640 O O . ASN A 1 80 ? 0.792 8.047 12.257 1.00 95.44 80 ASN A O 1
ATOM 644 N N . LEU A 1 81 ? 2.960 8.109 11.630 1.00 96.50 81 LEU A N 1
ATOM 645 C CA . LEU A 1 81 ? 2.964 6.994 10.676 1.00 96.50 81 LEU A CA 1
ATOM 646 C C . LEU A 1 81 ? 3.730 5.772 11.209 1.00 96.50 81 LEU A C 1
ATOM 648 O O . LEU A 1 81 ? 3.860 4.769 10.510 1.00 96.50 81 LEU A O 1
ATOM 652 N N . LEU A 1 82 ? 4.264 5.862 12.428 1.00 97.31 82 LEU A N 1
ATOM 653 C CA . LEU A 1 82 ? 5.052 4.801 13.037 1.00 97.31 82 LEU A CA 1
ATOM 654 C C . LEU A 1 82 ? 4.166 3.846 13.839 1.00 97.31 82 LEU A C 1
ATOM 656 O O . LEU A 1 82 ? 3.290 4.284 14.592 1.00 97.31 82 LEU A O 1
ATOM 660 N N . CYS A 1 83 ? 4.419 2.542 13.732 1.00 96.12 83 CYS A N 1
ATOM 661 C CA . CYS A 1 83 ? 3.633 1.525 14.431 1.00 96.12 83 CYS A CA 1
ATOM 662 C C . CYS A 1 83 ? 3.813 1.590 15.957 1.00 96.12 83 CYS A C 1
ATOM 664 O O . CYS A 1 83 ? 2.846 1.385 16.687 1.00 96.12 83 CYS A O 1
ATOM 666 N N . GLN A 1 84 ? 4.995 1.979 16.457 1.00 96.44 84 GLN A N 1
ATOM 667 C CA . GLN A 1 84 ? 5.244 2.206 17.891 1.00 96.44 84 GLN A CA 1
ATOM 668 C C . GLN A 1 84 ? 4.325 3.274 18.492 1.00 96.44 84 GLN A C 1
ATOM 670 O O . GLN A 1 84 ? 4.047 3.248 19.691 1.00 96.44 84 GLN A O 1
ATOM 675 N N . ASN A 1 85 ? 3.826 4.180 17.651 1.00 97.31 85 ASN A N 1
ATOM 676 C CA . ASN A 1 85 ? 2.949 5.267 18.051 1.00 97.31 85 ASN A CA 1
ATOM 677 C C . ASN A 1 85 ? 1.472 4.954 17.779 1.00 97.31 85 ASN A C 1
ATOM 679 O O . ASN A 1 85 ? 0.636 5.828 17.984 1.00 97.31 85 ASN A O 1
ATOM 683 N N . ALA A 1 86 ? 1.114 3.756 17.300 1.00 97.38 86 ALA A N 1
ATOM 684 C CA . ALA A 1 86 ? -0.277 3.318 17.157 1.00 97.38 86 ALA A CA 1
ATOM 685 C C . ALA A 1 86 ? -1.020 3.302 18.515 1.00 97.38 86 ALA A C 1
ATOM 687 O O . ALA A 1 86 ? -0.375 3.093 19.548 1.00 97.38 86 ALA A O 1
ATOM 688 N N . PRO A 1 87 ? -2.356 3.512 18.529 1.00 97.62 87 PRO A N 1
ATOM 689 C CA . PRO A 1 87 ? -3.175 3.314 19.726 1.00 97.62 87 PRO A CA 1
ATOM 690 C C . PRO A 1 87 ? -2.943 1.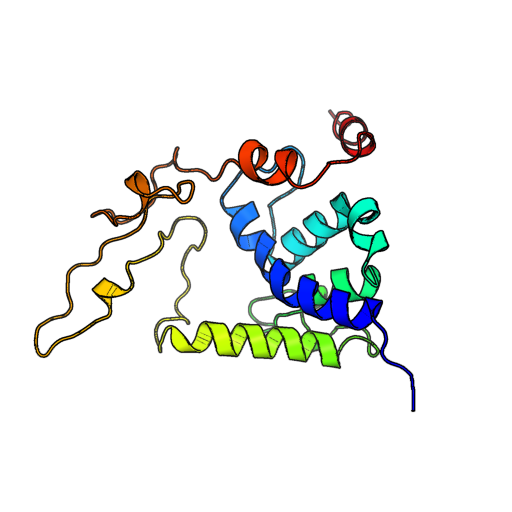931 20.336 1.00 97.62 87 PRO A C 1
ATOM 692 O O . PRO A 1 87 ? -2.727 0.967 19.597 1.00 97.62 87 PRO A O 1
ATOM 695 N N . GLU A 1 88 ? -2.985 1.827 21.662 1.00 97.12 88 GLU A N 1
ATOM 696 C CA . GLU A 1 88 ? -2.564 0.622 22.386 1.00 97.12 88 GLU A CA 1
ATOM 697 C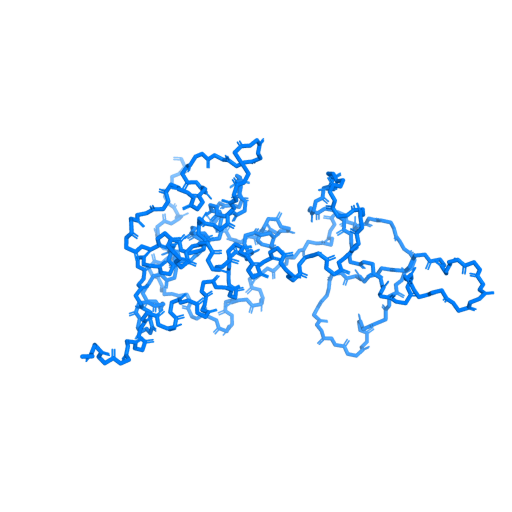 C . GLU A 1 88 ? -3.337 -0.626 21.941 1.00 97.12 88 GLU A C 1
ATOM 699 O O . GLU A 1 88 ? -2.747 -1.676 21.696 1.00 97.12 88 GLU A O 1
ATOM 704 N N . GLU A 1 89 ? -4.637 -0.471 21.707 1.00 95.62 89 GLU A N 1
ATOM 705 C CA . GLU A 1 89 ? -5.556 -1.496 21.216 1.00 95.62 89 GLU A CA 1
ATOM 706 C C . GLU A 1 89 ? -5.198 -2.052 19.827 1.00 95.62 89 GLU A C 1
ATOM 708 O O . GLU A 1 89 ? -5.549 -3.180 19.498 1.00 95.62 89 GLU A O 1
ATOM 713 N N . SER A 1 90 ? -4.468 -1.289 19.011 1.00 97.06 90 SER A N 1
ATOM 714 C CA . SER A 1 90 ? -4.118 -1.645 17.626 1.00 97.06 90 SER A CA 1
ATOM 715 C C . SER A 1 90 ? -2.613 -1.794 17.400 1.00 97.06 90 SER A C 1
ATOM 717 O O . SER A 1 90 ? -2.177 -2.182 16.312 1.00 97.06 90 SER A O 1
ATOM 719 N N . LYS A 1 91 ? -1.795 -1.512 18.421 1.00 97.81 91 LYS A N 1
ATOM 720 C CA . LYS A 1 91 ? -0.332 -1.488 18.333 1.00 97.81 91 LYS A CA 1
ATOM 721 C C . LYS A 1 91 ? 0.242 -2.852 17.977 1.00 97.81 91 LYS A C 1
ATOM 723 O O . LYS A 1 91 ? 1.044 -2.953 17.053 1.00 97.81 91 LYS A O 1
ATOM 728 N N . ALA A 1 92 ? -0.217 -3.909 18.645 1.00 98.19 92 ALA A N 1
ATOM 729 C CA . ALA A 1 92 ? 0.225 -5.272 18.352 1.00 98.19 92 ALA A CA 1
ATOM 730 C C . ALA A 1 92 ? -0.085 -5.681 16.899 1.00 98.19 92 ALA A C 1
ATOM 732 O O . ALA A 1 92 ? 0.766 -6.250 16.217 1.00 98.19 92 ALA A O 1
ATOM 733 N N . LEU A 1 93 ? -1.272 -5.331 16.396 1.00 98.38 93 LEU A N 1
ATOM 734 C CA . LEU A 1 93 ? -1.681 -5.619 15.019 1.00 98.38 93 LEU A CA 1
ATOM 735 C C . LEU A 1 93 ? -0.915 -4.764 13.996 1.00 98.38 93 LEU A C 1
ATOM 737 O O . LEU A 1 93 ? -0.569 -5.250 12.922 1.00 98.38 93 LEU A O 1
ATOM 741 N N . SER A 1 94 ? -0.582 -3.522 14.344 1.00 98.25 94 SER A N 1
ATOM 742 C CA . SER A 1 94 ? 0.262 -2.646 13.520 1.00 98.25 94 SER A CA 1
ATOM 743 C C . SER A 1 94 ? 1.671 -3.227 13.357 1.00 98.25 94 SER A C 1
ATOM 745 O O . SER A 1 94 ? 2.201 -3.283 12.247 1.00 98.25 94 SER A O 1
ATOM 747 N N . TYR A 1 95 ? 2.251 -3.756 14.442 1.00 98.31 95 TYR A N 1
ATOM 748 C CA . TYR A 1 95 ? 3.504 -4.509 14.375 1.00 98.31 95 TYR A CA 1
ATOM 749 C C . TYR A 1 95 ? 3.371 -5.792 13.558 1.00 98.31 95 TYR A C 1
ATOM 751 O O . TYR A 1 95 ? 4.271 -6.101 12.785 1.00 98.31 95 TYR A O 1
ATOM 759 N N . LEU A 1 96 ? 2.265 -6.531 13.677 1.00 98.19 96 LEU A N 1
ATOM 760 C CA . LEU A 1 96 ? 2.044 -7.732 12.869 1.00 98.19 96 LEU A CA 1
ATOM 761 C C . LEU A 1 96 ? 2.111 -7.417 11.366 1.00 98.19 96 LEU A C 1
ATOM 763 O O . LEU A 1 96 ? 2.814 -8.111 10.631 1.00 98.19 96 LEU A O 1
ATOM 767 N N . VAL A 1 97 ? 1.441 -6.348 10.924 1.00 97.94 97 VAL A N 1
ATOM 768 C CA . VAL A 1 97 ? 1.490 -5.886 9.527 1.00 97.94 97 VAL A CA 1
ATOM 769 C C . VAL A 1 97 ? 2.906 -5.444 9.141 1.00 97.94 97 VAL A C 1
ATOM 771 O O . VAL A 1 97 ? 3.408 -5.895 8.116 1.00 97.94 97 VAL A O 1
ATOM 774 N N . SER A 1 98 ? 3.581 -4.647 9.979 1.00 96.50 98 SER A N 1
ATOM 775 C CA . SER A 1 98 ? 4.976 -4.226 9.753 1.00 96.50 98 SER A CA 1
ATOM 776 C C . SER A 1 98 ? 5.922 -5.417 9.564 1.00 96.50 98 SER A C 1
ATOM 778 O O . SER A 1 98 ? 6.740 -5.460 8.644 1.00 96.50 98 SER A O 1
ATOM 780 N N . ARG A 1 99 ? 5.823 -6.435 10.425 1.00 95.50 99 ARG A N 1
ATOM 781 C CA . ARG A 1 99 ? 6.683 -7.622 10.348 1.00 95.50 99 ARG A CA 1
ATOM 782 C C . ARG A 1 99 ? 6.370 -8.465 9.120 1.00 95.50 99 ARG A C 1
ATOM 784 O O . ARG A 1 99 ? 7.306 -8.925 8.473 1.00 95.50 99 ARG A O 1
ATOM 791 N N . ALA A 1 100 ? 5.095 -8.611 8.763 1.00 95.12 100 ALA A N 1
ATOM 792 C CA . ALA A 1 100 ? 4.697 -9.281 7.529 1.00 95.12 100 ALA A CA 1
ATOM 793 C C . ALA A 1 100 ? 5.245 -8.565 6.279 1.00 95.12 100 ALA A C 1
ATOM 795 O O . ALA A 1 100 ? 5.795 -9.232 5.402 1.00 95.12 100 ALA A O 1
ATOM 796 N N . ASP A 1 101 ? 5.174 -7.229 6.218 1.00 93.31 101 ASP A N 1
ATOM 797 C CA . ASP A 1 101 ? 5.766 -6.438 5.127 1.00 93.31 101 ASP A CA 1
ATOM 798 C C . ASP A 1 101 ? 7.285 -6.655 5.045 1.00 93.31 101 ASP A C 1
ATOM 800 O O . ASP A 1 101 ? 7.811 -7.036 3.994 1.00 93.31 101 ASP A O 1
ATOM 804 N N . ASN A 1 102 ? 7.984 -6.529 6.176 1.00 89.94 102 ASN A N 1
ATOM 805 C CA . ASN A 1 102 ? 9.429 -6.737 6.251 1.00 89.94 102 ASN A CA 1
ATOM 806 C C . ASN A 1 102 ? 9.845 -8.146 5.803 1.00 89.94 102 ASN A C 1
ATOM 808 O O . ASN A 1 102 ? 10.801 -8.281 5.040 1.00 89.94 102 ASN A O 1
ATOM 812 N N . TYR A 1 103 ? 9.121 -9.191 6.217 1.00 90.31 103 TYR A N 1
ATOM 813 C CA . TYR A 1 103 ? 9.388 -10.563 5.773 1.00 90.31 103 TYR A CA 1
ATOM 814 C C . TYR A 1 103 ? 9.109 -10.764 4.282 1.00 90.31 103 TYR A C 1
ATOM 816 O O . TYR A 1 103 ? 9.896 -11.413 3.602 1.00 90.31 103 TYR A O 1
ATOM 824 N N . SER A 1 104 ? 8.053 -10.152 3.742 1.00 87.12 104 SER A N 1
ATOM 825 C CA . SER A 1 104 ? 7.777 -10.199 2.298 1.00 87.12 104 SER A CA 1
ATOM 826 C C . SER A 1 104 ? 8.803 -9.414 1.463 1.00 87.12 104 SER A C 1
ATOM 828 O O . SER A 1 104 ? 8.970 -9.642 0.263 1.00 87.12 104 SER A O 1
ATOM 830 N N . SER A 1 105 ? 9.496 -8.463 2.093 1.00 76.81 105 SER A N 1
ATOM 831 C CA . SER A 1 105 ? 10.490 -7.602 1.461 1.00 76.81 105 SER A CA 1
ATOM 832 C C . SER A 1 105 ? 11.911 -8.149 1.534 1.00 76.81 105 SER A C 1
ATOM 834 O O . SER A 1 105 ? 12.681 -7.933 0.595 1.00 76.81 105 SER A O 1
ATOM 836 N N . SER A 1 106 ? 12.268 -8.867 2.600 1.00 69.19 106 SER A N 1
ATOM 837 C CA . SER A 1 106 ? 13.623 -9.387 2.827 1.00 69.19 106 SER A CA 1
ATOM 838 C C . SER A 1 106 ? 14.034 -10.479 1.834 1.00 69.19 106 SER A C 1
ATOM 840 O O . SER A 1 106 ? 15.222 -10.626 1.546 1.00 69.19 106 SER A O 1
ATOM 842 N N . GLU A 1 107 ? 13.076 -11.150 1.188 1.00 61.00 107 GLU A N 1
ATOM 843 C CA . GLU A 1 107 ? 13.331 -12.053 0.053 1.00 61.00 107 GLU A CA 1
ATOM 844 C C . GLU A 1 107 ? 14.028 -11.351 -1.132 1.00 61.00 107 GLU A C 1
ATOM 846 O O . GLU A 1 107 ? 14.597 -11.998 -2.013 1.00 61.00 107 GLU A O 1
ATOM 851 N N . ARG A 1 108 ? 14.022 -10.010 -1.176 1.00 57.97 108 ARG A N 1
ATOM 852 C CA . ARG A 1 108 ? 14.585 -9.223 -2.283 1.00 57.97 108 ARG A CA 1
ATOM 853 C C . ARG A 1 108 ? 16.112 -9.035 -2.222 1.00 57.97 108 ARG A C 1
ATOM 855 O O . ARG A 1 108 ? 16.649 -8.510 -3.204 1.00 57.97 108 ARG A O 1
ATOM 862 N N . GLY A 1 109 ? 16.791 -9.507 -1.167 1.00 55.81 109 GLY A N 1
ATOM 863 C CA . GLY A 1 109 ? 18.256 -9.496 -0.990 1.00 55.81 109 GLY A CA 1
ATOM 864 C C . GLY A 1 109 ? 18.846 -8.177 -0.455 1.00 55.81 109 GLY A C 1
ATOM 865 O O . GLY A 1 109 ? 18.158 -7.164 -0.377 1.00 55.81 109 GLY A O 1
ATOM 866 N N . GLU A 1 110 ? 20.149 -8.173 -0.135 1.00 47.53 110 GLU A N 1
ATOM 867 C CA . GLU A 1 110 ? 20.879 -7.094 0.579 1.00 47.53 110 GLU A CA 1
ATOM 868 C C . GLU A 1 110 ? 20.845 -5.696 -0.081 1.00 47.53 110 GLU A C 1
ATOM 870 O O . GLU A 1 110 ? 21.164 -4.698 0.556 1.00 47.53 110 GLU A O 1
ATOM 875 N N . LYS A 1 111 ? 20.432 -5.576 -1.351 1.00 46.38 111 LYS A N 1
ATOM 876 C CA . LYS A 1 111 ? 20.330 -4.279 -2.057 1.00 46.38 111 LYS A CA 1
ATOM 877 C C . LYS A 1 111 ? 18.990 -3.555 -1.865 1.00 46.38 111 LYS A C 1
ATOM 879 O O . LYS A 1 111 ? 18.819 -2.461 -2.405 1.00 46.38 111 LYS A O 1
ATOM 884 N N . ALA A 1 112 ? 18.048 -4.135 -1.119 1.00 47.31 112 ALA A N 1
ATOM 885 C CA . ALA A 1 112 ? 16.740 -3.529 -0.856 1.00 47.31 112 ALA A CA 1
ATOM 886 C C . ALA A 1 112 ? 16.817 -2.200 -0.073 1.00 47.31 112 ALA A C 1
ATOM 888 O O . ALA A 1 112 ? 15.868 -1.423 -0.119 1.00 47.31 112 ALA A O 1
ATOM 889 N N . GLU A 1 113 ? 17.943 -1.918 0.594 1.00 39.09 113 GLU A N 1
ATOM 890 C CA . GLU A 1 113 ? 18.122 -0.732 1.446 1.00 39.09 113 GLU A CA 1
ATOM 891 C C . GLU A 1 113 ? 18.642 0.517 0.718 1.00 39.09 113 GLU A C 1
ATOM 893 O O . GLU A 1 113 ? 18.703 1.600 1.298 1.00 39.09 113 GLU A O 1
ATOM 898 N N . THR A 1 114 ? 19.005 0.414 -0.565 1.00 44.28 114 THR A N 1
ATOM 899 C CA . THR A 1 114 ? 19.393 1.614 -1.326 1.00 44.28 114 THR A CA 1
ATOM 900 C C . THR A 1 114 ? 18.167 2.435 -1.714 1.00 44.28 114 THR A C 1
ATOM 902 O O . THR A 1 114 ? 17.228 1.910 -2.310 1.00 44.28 114 THR A O 1
ATOM 905 N N . TYR A 1 115 ? 18.194 3.739 -1.410 1.00 45.12 115 TYR A N 1
ATOM 906 C CA . TYR A 1 115 ? 17.168 4.693 -1.833 1.00 45.12 115 TYR A CA 1
ATOM 907 C C . TYR A 1 115 ? 16.969 4.603 -3.350 1.00 45.12 115 TYR A C 1
ATOM 909 O O . TYR A 1 115 ? 17.858 4.944 -4.132 1.00 45.12 115 TYR A O 1
ATOM 917 N N . GLN A 1 116 ? 15.796 4.133 -3.762 1.00 54.09 116 GLN A N 1
ATOM 918 C CA . GLN A 1 116 ? 15.348 4.183 -5.144 1.00 54.09 116 GLN A CA 1
ATOM 919 C C . GLN A 1 116 ? 14.194 5.166 -5.230 1.00 54.09 116 GLN A C 1
ATOM 921 O O . GLN A 1 116 ? 13.309 5.178 -4.374 1.00 54.09 116 GLN A O 1
ATOM 926 N N . ASP A 1 117 ? 14.175 5.969 -6.292 1.00 61.03 117 ASP A N 1
ATOM 927 C CA . ASP A 1 117 ? 12.960 6.683 -6.649 1.00 61.03 117 ASP A CA 1
ATOM 928 C C . ASP A 1 117 ? 11.927 5.646 -7.108 1.00 61.03 117 ASP A C 1
ATOM 930 O O . ASP A 1 117 ? 11.880 5.220 -8.270 1.00 61.03 117 ASP A O 1
ATOM 934 N N . PHE A 1 118 ? 11.124 5.179 -6.151 1.00 63.69 118 PHE A N 1
ATOM 935 C CA . PHE A 1 118 ? 10.096 4.168 -6.363 1.00 63.69 118 PHE A CA 1
ATOM 936 C C . PHE A 1 118 ? 9.043 4.615 -7.379 1.00 63.69 118 PHE A C 1
ATOM 938 O O . PHE A 1 118 ? 8.284 3.766 -7.851 1.00 63.69 118 PHE A O 1
ATOM 945 N N . LYS A 1 119 ? 8.977 5.908 -7.726 1.00 66.00 119 LYS A N 1
ATOM 946 C CA . LYS A 1 119 ? 8.042 6.423 -8.727 1.00 66.00 119 LYS A CA 1
ATOM 947 C C . LYS A 1 119 ? 8.490 6.096 -10.147 1.00 66.00 119 LYS A C 1
ATOM 949 O O . LYS A 1 119 ? 7.654 5.719 -10.957 1.00 66.00 119 LYS A O 1
ATOM 954 N N . ALA A 1 120 ? 9.791 6.174 -10.419 1.00 73.06 120 ALA A N 1
ATOM 955 C CA . ALA A 1 120 ? 10.347 6.008 -11.763 1.00 73.06 120 ALA A CA 1
ATOM 956 C C . ALA A 1 120 ? 10.997 4.636 -12.009 1.00 73.06 120 ALA A C 1
ATOM 958 O O . ALA A 1 120 ? 11.297 4.297 -13.153 1.00 73.06 120 ALA A O 1
ATOM 959 N N . THR A 1 121 ? 11.247 3.856 -10.951 1.00 83.06 121 THR A N 1
ATOM 960 C CA . THR A 1 121 ? 11.973 2.582 -11.060 1.00 83.06 121 THR A CA 1
ATOM 961 C C . THR A 1 121 ? 11.062 1.458 -11.572 1.00 83.06 121 THR A C 1
ATOM 963 O O . THR A 1 121 ? 10.106 1.089 -10.875 1.00 83.06 121 THR A O 1
ATOM 966 N N . PRO A 1 122 ? 11.348 0.867 -12.749 1.00 88.81 122 PRO A N 1
ATOM 967 C CA . PRO A 1 122 ? 10.528 -0.210 -13.287 1.00 88.81 122 PRO A CA 1
ATOM 968 C C . PRO A 1 122 ? 10.758 -1.543 -12.578 1.00 88.81 122 PRO A C 1
ATOM 970 O O . PRO A 1 122 ? 11.815 -1.789 -11.991 1.00 88.81 122 PRO A O 1
ATOM 973 N N . MET A 1 123 ? 9.772 -2.438 -12.664 1.00 90.19 123 MET A N 1
ATOM 974 C CA . MET A 1 123 ? 9.893 -3.778 -12.093 1.00 90.19 123 MET A CA 1
ATOM 975 C C . MET A 1 123 ? 10.881 -4.612 -12.914 1.00 90.19 123 MET A C 1
ATOM 977 O O . MET A 1 123 ? 10.664 -4.844 -14.100 1.00 90.19 123 MET A O 1
ATOM 981 N N . VAL A 1 124 ? 11.960 -5.070 -12.280 1.00 90.94 124 VAL A N 1
ATOM 982 C CA . VAL A 1 124 ? 12.979 -5.922 -12.913 1.00 90.94 124 VAL A CA 1
ATOM 983 C C . VAL A 1 124 ? 12.470 -7.360 -13.008 1.00 90.94 124 VAL A C 1
ATOM 985 O O . VAL A 1 124 ? 11.867 -7.870 -12.064 1.00 90.94 124 VAL A O 1
ATOM 988 N N . SER A 1 125 ? 12.749 -8.027 -14.126 1.00 92.94 125 SER A N 1
ATOM 989 C CA . SER A 1 125 ? 12.433 -9.439 -14.315 1.00 92.94 125 SER A CA 1
ATOM 990 C C . SER A 1 125 ? 13.117 -10.313 -13.268 1.00 92.94 125 SER A C 1
ATOM 992 O O . SER A 1 125 ? 14.307 -10.157 -12.985 1.00 92.94 125 SER A O 1
ATOM 994 N N . ILE A 1 126 ? 12.381 -11.286 -12.725 1.00 90.38 126 ILE A N 1
ATOM 995 C CA . ILE A 1 126 ? 12.944 -12.265 -11.789 1.00 90.38 126 ILE A CA 1
ATOM 996 C C . ILE A 1 126 ? 14.073 -13.075 -12.440 1.00 90.38 126 ILE A C 1
ATOM 998 O O . ILE A 1 126 ? 15.070 -13.380 -11.789 1.00 90.38 126 ILE A O 1
ATOM 1002 N N . PHE A 1 127 ? 13.977 -13.331 -13.750 1.00 90.62 127 PHE A N 1
ATOM 1003 C CA . PHE A 1 127 ? 14.997 -14.050 -14.511 1.00 90.62 127 PHE A CA 1
ATOM 1004 C C . PHE A 1 127 ? 16.329 -13.297 -14.559 1.00 90.62 127 PHE A C 1
ATOM 1006 O O . PHE A 1 127 ? 17.374 -13.933 -14.637 1.00 90.62 127 PHE A O 1
ATOM 1013 N N . SER A 1 128 ? 16.320 -11.967 -14.403 1.00 88.81 128 SER A N 1
ATOM 1014 C CA . SER A 1 128 ? 17.541 -11.157 -14.306 1.00 88.81 128 SER A CA 1
ATOM 1015 C C . SER A 1 128 ? 18.333 -11.391 -13.010 1.00 88.81 128 SER A C 1
ATOM 1017 O O . SER A 1 128 ? 19.451 -10.901 -12.878 1.00 88.81 128 SER A O 1
ATOM 1019 N N . ARG A 1 129 ? 17.771 -12.124 -12.038 1.00 84.94 129 ARG A N 1
ATOM 1020 C CA . ARG A 1 129 ? 18.424 -12.472 -10.763 1.00 84.94 129 ARG A CA 1
ATOM 1021 C C . ARG A 1 129 ? 18.889 -13.927 -10.699 1.00 84.94 129 ARG A C 1
ATOM 1023 O O . ARG A 1 129 ? 19.569 -14.301 -9.747 1.00 84.94 129 ARG A O 1
ATOM 1030 N N . ILE A 1 130 ? 18.532 -14.752 -11.682 1.00 86.12 130 ILE A N 1
ATOM 1031 C CA . ILE A 1 130 ? 18.850 -16.181 -11.678 1.00 86.12 130 ILE A CA 1
ATOM 1032 C C . ILE A 1 130 ? 20.223 -16.389 -12.323 1.00 86.12 130 ILE A C 1
ATOM 1034 O O . ILE A 1 130 ? 20.424 -16.100 -13.501 1.00 86.12 130 ILE A O 1
ATOM 1038 N N . LYS A 1 131 ? 21.170 -16.920 -11.545 1.00 85.44 131 LYS A N 1
ATOM 1039 C CA . LYS A 1 131 ? 22.530 -17.246 -11.990 1.00 85.44 131 LYS A CA 1
ATOM 1040 C C . LYS A 1 131 ? 22.684 -18.763 -12.117 1.00 85.44 131 LYS A C 1
ATOM 1042 O O . LYS A 1 131 ? 22.705 -19.462 -11.112 1.00 85.44 131 LYS A O 1
ATOM 1047 N N . LEU A 1 132 ? 22.832 -19.275 -13.339 1.00 84.75 132 LEU A N 1
ATOM 1048 C CA . LEU A 1 132 ? 23.054 -20.707 -13.600 1.00 84.75 132 LEU A CA 1
ATOM 1049 C C . LEU A 1 132 ? 24.497 -20.955 -14.055 1.00 84.75 132 LEU A C 1
ATOM 1051 O O . LEU A 1 132 ? 24.745 -21.145 -15.243 1.00 84.75 132 LEU A O 1
ATOM 1055 N N . ASN A 1 133 ? 25.456 -20.902 -13.120 1.00 84.56 133 ASN A N 1
ATOM 1056 C CA . ASN A 1 133 ? 26.898 -21.109 -13.373 1.00 84.56 133 ASN A CA 1
ATOM 1057 C C . ASN A 1 133 ? 27.495 -20.226 -14.491 1.00 84.56 133 ASN A C 1
ATOM 1059 O O . ASN A 1 133 ? 28.504 -20.570 -15.101 1.00 84.56 133 ASN A O 1
ATOM 1063 N N . LYS A 1 134 ? 26.861 -19.086 -14.766 1.00 84.12 134 LYS A N 1
ATOM 1064 C CA . LYS A 1 134 ? 27.259 -18.085 -15.762 1.00 84.12 134 LYS A CA 1
ATOM 1065 C C . LYS A 1 134 ? 27.218 -16.702 -15.128 1.00 84.12 134 LYS A C 1
ATOM 1067 O O . LYS A 1 134 ? 26.785 -16.569 -13.986 1.00 84.12 134 LYS A O 1
ATOM 1072 N N . GLU A 1 135 ? 27.657 -15.685 -15.857 1.00 85.81 135 GLU A N 1
ATOM 1073 C CA . GLU A 1 135 ? 27.423 -14.293 -15.472 1.00 85.81 135 GLU A CA 1
ATOM 1074 C C . GLU A 1 135 ? 25.930 -13.998 -15.289 1.00 85.81 135 GLU A C 1
ATOM 1076 O O . GLU A 1 135 ? 25.068 -14.702 -15.828 1.00 85.81 135 GLU A O 1
ATOM 1081 N N . LEU A 1 136 ? 25.627 -12.963 -14.500 1.00 84.56 136 LEU A N 1
ATOM 1082 C CA . LEU A 1 136 ? 24.245 -12.527 -14.337 1.00 84.56 136 LEU A CA 1
ATOM 1083 C C . LEU A 1 136 ? 23.675 -12.095 -15.696 1.00 84.56 136 LEU A C 1
ATOM 1085 O O . LEU A 1 136 ? 24.337 -11.353 -16.427 1.00 84.56 136 LEU A O 1
ATOM 1089 N N . PRO A 1 137 ? 22.456 -12.540 -16.039 1.00 84.62 137 PRO A N 1
ATOM 1090 C CA . PRO A 1 137 ? 21.803 -12.102 -17.257 1.00 84.62 137 PRO A CA 1
ATOM 1091 C C . PRO A 1 137 ? 21.550 -10.593 -17.233 1.00 84.62 137 PRO A C 1
ATOM 1093 O O . PRO A 1 137 ? 21.412 -9.964 -16.181 1.00 84.62 137 PRO A O 1
ATOM 1096 N N . GLU A 1 138 ? 21.462 -10.015 -18.428 1.00 88.38 138 GLU A N 1
ATOM 1097 C CA . GLU A 1 138 ? 21.093 -8.616 -18.605 1.00 88.38 138 GLU A CA 1
ATOM 1098 C C . GLU A 1 138 ? 19.744 -8.308 -17.930 1.00 88.38 138 GLU A C 1
ATOM 1100 O O . GLU A 1 138 ? 18.853 -9.160 -17.823 1.00 88.38 138 GLU A O 1
ATOM 1105 N N . GLN A 1 139 ? 19.595 -7.077 -17.438 1.00 91.50 139 GLN A N 1
ATOM 1106 C CA . GLN A 1 139 ? 18.378 -6.665 -16.749 1.00 91.50 139 GLN A CA 1
ATOM 1107 C C . GLN A 1 139 ? 17.278 -6.308 -17.747 1.00 91.50 139 GLN A C 1
ATOM 1109 O O . GLN A 1 139 ? 17.361 -5.289 -18.430 1.00 91.50 139 GLN A O 1
ATOM 1114 N N . TYR A 1 140 ? 16.224 -7.121 -17.761 1.00 94.25 140 TYR A N 1
ATOM 1115 C CA . TYR A 1 140 ? 14.968 -6.824 -18.441 1.00 94.25 140 TYR A CA 1
ATOM 1116 C C . TYR A 1 140 ? 13.950 -6.318 -17.421 1.00 94.25 140 TYR A C 1
ATOM 1118 O O . TYR A 1 140 ? 14.019 -6.661 -16.235 1.00 94.25 140 TYR A O 1
ATOM 1126 N N . ARG A 1 141 ? 13.008 -5.490 -17.861 1.00 93.94 141 ARG A N 1
ATOM 1127 C CA . ARG A 1 141 ? 12.023 -4.832 -16.998 1.00 93.94 141 ARG A CA 1
ATOM 1128 C C . ARG A 1 141 ? 10.626 -4.919 -17.604 1.00 93.94 141 ARG A C 1
ATOM 1130 O O . ARG A 1 141 ? 10.490 -5.079 -18.809 1.00 93.94 141 ARG A O 1
ATOM 1137 N N . TYR A 1 142 ? 9.590 -4.833 -16.782 1.00 92.94 142 TYR A N 1
ATOM 1138 C CA . TYR A 1 142 ? 8.202 -4.860 -17.250 1.00 92.94 142 TYR A CA 1
ATOM 1139 C C . TYR A 1 142 ? 7.663 -3.450 -17.460 1.00 92.94 142 TYR A C 1
ATOM 1141 O O . TYR A 1 142 ? 7.809 -2.598 -16.580 1.00 92.94 142 TYR A O 1
ATOM 1149 N N . ARG A 1 143 ? 7.016 -3.229 -18.608 1.00 90.38 143 ARG A N 1
ATOM 1150 C CA . ARG A 1 143 ? 6.249 -2.013 -18.902 1.00 90.38 143 ARG A CA 1
ATOM 1151 C C . ARG A 1 143 ? 5.025 -1.929 -17.988 1.00 90.38 143 ARG A C 1
ATOM 1153 O O . ARG A 1 143 ? 4.469 -2.952 -17.581 1.00 90.38 143 ARG A O 1
ATOM 1160 N N . LEU A 1 144 ? 4.607 -0.713 -17.648 1.00 86.50 144 LEU A N 1
ATOM 1161 C CA . LEU A 1 144 ? 3.463 -0.492 -16.768 1.00 86.50 144 LEU A CA 1
ATOM 1162 C C . LEU A 1 144 ? 2.155 -0.677 -17.549 1.00 86.50 144 LEU A C 1
ATOM 1164 O O . LEU A 1 144 ? 1.677 0.251 -18.189 1.00 86.50 144 LEU A O 1
ATOM 1168 N N . ASN A 1 145 ? 1.572 -1.874 -17.484 1.00 84.06 145 ASN A N 1
ATOM 1169 C CA . ASN A 1 145 ? 0.379 -2.234 -18.249 1.00 84.06 145 ASN A CA 1
ATOM 1170 C C . ASN A 1 145 ? -0.583 -3.124 -17.454 1.00 84.06 145 ASN A C 1
ATOM 1172 O O . ASN A 1 145 ? -0.236 -3.681 -16.411 1.00 84.06 145 ASN A O 1
ATOM 1176 N N . TYR A 1 146 ? -1.804 -3.282 -17.974 1.00 84.06 146 TYR A N 1
ATOM 1177 C CA . TYR A 1 146 ? -2.716 -4.322 -17.502 1.00 84.06 146 TYR A CA 1
ATOM 1178 C C . TYR A 1 146 ? -2.125 -5.707 -17.759 1.00 84.06 146 TYR A C 1
ATOM 1180 O O . TYR A 1 146 ? -1.504 -5.943 -18.801 1.00 84.06 146 TYR A O 1
ATOM 1188 N N . LEU A 1 147 ? -2.363 -6.619 -16.813 1.00 86.56 147 LEU A N 1
ATOM 1189 C CA . LEU A 1 147 ? -1.965 -8.015 -16.929 1.00 86.56 147 LEU A CA 1
ATOM 1190 C C . LEU A 1 147 ? -2.728 -8.676 -18.083 1.00 86.56 147 LEU A C 1
ATOM 1192 O O . LEU A 1 147 ? -3.888 -9.049 -17.937 1.00 86.56 147 LEU A O 1
ATOM 1196 N N . MET A 1 148 ? -2.047 -8.808 -19.216 1.00 88.06 148 MET A N 1
ATOM 1197 C CA . MET A 1 148 ? -2.518 -9.448 -20.440 1.00 88.06 148 MET A CA 1
ATOM 1198 C C . MET A 1 148 ? -1.358 -10.272 -21.020 1.00 88.06 148 MET A C 1
ATOM 1200 O O . MET A 1 148 ? -0.207 -9.851 -20.854 1.00 88.06 148 MET A O 1
ATOM 1204 N N . PRO A 1 149 ? -1.607 -11.417 -21.684 1.00 92.75 149 PRO A N 1
ATOM 1205 C CA . PRO A 1 149 ? -0.544 -12.252 -22.250 1.00 92.75 149 PRO A CA 1
ATOM 1206 C C . PRO A 1 149 ? 0.439 -11.485 -23.146 1.00 92.75 149 PRO A C 1
ATOM 1208 O O . PRO A 1 149 ? 1.641 -11.734 -23.102 1.00 92.75 149 PRO A O 1
ATOM 1211 N N . GLU A 1 150 ? -0.053 -10.505 -23.902 1.00 91.31 150 GLU A N 1
ATOM 1212 C CA . GLU A 1 150 ? 0.733 -9.688 -24.829 1.00 91.31 150 GLU A CA 1
ATOM 1213 C C . GLU A 1 150 ? 1.692 -8.731 -24.099 1.00 91.31 150 GLU A C 1
ATOM 1215 O O . GLU A 1 150 ? 2.741 -8.387 -24.632 1.00 91.31 150 GLU A O 1
ATOM 1220 N N . ASN A 1 151 ? 1.367 -8.352 -22.857 1.00 89.75 151 ASN A N 1
ATOM 1221 C CA . ASN A 1 151 ? 2.152 -7.437 -22.018 1.00 89.75 151 ASN A CA 1
ATOM 1222 C C . ASN A 1 151 ? 3.022 -8.173 -20.981 1.00 89.75 151 ASN A C 1
ATOM 1224 O O . ASN A 1 151 ? 3.660 -7.540 -20.139 1.00 89.75 151 ASN A O 1
ATOM 1228 N N . ALA A 1 152 ? 3.008 -9.510 -20.981 1.00 91.62 152 ALA A N 1
ATOM 1229 C CA . ALA A 1 152 ? 3.606 -10.321 -19.922 1.00 91.62 152 ALA A CA 1
ATOM 1230 C C . ALA A 1 152 ? 5.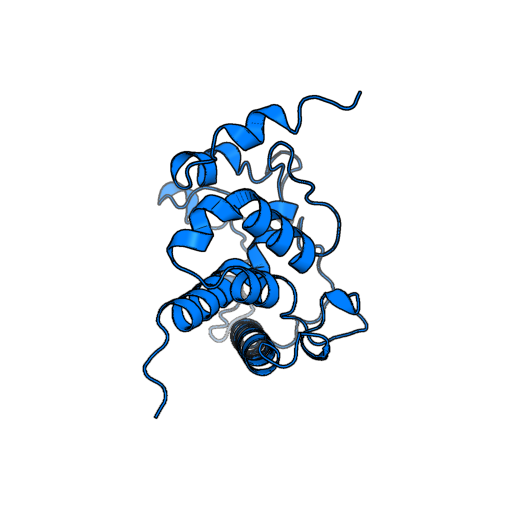126 -10.513 -20.062 1.00 91.62 152 ALA A C 1
ATOM 1232 O O . ALA A 1 152 ? 5.753 -11.071 -19.160 1.00 91.62 152 ALA A O 1
ATOM 1233 N N . PHE A 1 153 ? 5.728 -10.079 -21.173 1.00 93.62 153 PHE A N 1
ATOM 1234 C CA . PHE A 1 153 ? 7.156 -10.252 -21.438 1.00 93.62 153 PHE A CA 1
ATOM 1235 C C . PHE A 1 153 ? 7.946 -8.973 -21.128 1.00 93.62 153 PHE A C 1
ATOM 1237 O O . PHE A 1 153 ? 7.489 -7.878 -21.448 1.00 93.62 153 PHE A O 1
ATOM 1244 N N . PRO A 1 154 ? 9.126 -9.084 -20.491 1.00 95.06 154 PRO A N 1
ATOM 1245 C CA . PRO A 1 154 ? 9.912 -7.919 -20.125 1.00 95.06 154 PRO A CA 1
ATOM 1246 C C . PRO A 1 154 ? 10.778 -7.425 -21.300 1.00 95.06 154 PRO A C 1
ATOM 1248 O O . PRO A 1 154 ? 11.208 -8.198 -22.154 1.00 95.06 154 PRO A O 1
ATOM 1251 N N . GLU A 1 155 ? 11.097 -6.134 -21.296 1.00 94.50 155 GLU A N 1
ATOM 1252 C CA . GLU A 1 155 ? 11.842 -5.419 -22.334 1.00 94.50 155 GLU A CA 1
ATOM 1253 C C . GLU A 1 155 ? 13.148 -4.817 -21.797 1.00 94.50 155 GLU A C 1
ATOM 1255 O O . GLU A 1 155 ? 13.361 -4.686 -20.585 1.00 94.50 155 GLU A O 1
ATOM 1260 N N . LYS A 1 156 ? 14.029 -4.401 -22.712 1.00 93.94 156 LYS A N 1
ATOM 1261 C CA . LYS A 1 156 ? 15.245 -3.654 -22.378 1.00 93.94 156 LYS A CA 1
ATOM 1262 C C . LYS A 1 156 ? 14.961 -2.157 -22.317 1.00 93.94 156 LYS A C 1
ATOM 1264 O O . LYS A 1 156 ? 14.904 -1.486 -23.340 1.00 93.94 156 LYS A O 1
ATOM 1269 N N . PHE A 1 157 ? 14.848 -1.629 -21.107 1.00 92.50 157 PHE A N 1
ATOM 1270 C CA . PHE A 1 157 ? 14.783 -0.192 -20.836 1.00 92.50 157 PHE A CA 1
ATOM 1271 C C . PHE A 1 157 ? 15.200 0.072 -19.387 1.00 92.50 157 PHE A C 1
ATOM 1273 O O . PHE A 1 157 ? 15.215 -0.861 -18.590 1.00 92.50 157 PHE A O 1
ATOM 1280 N N . ASN A 1 158 ? 15.547 1.311 -19.026 1.00 86.94 158 ASN A N 1
ATOM 1281 C CA . ASN A 1 158 ? 16.069 1.631 -17.686 1.00 86.94 158 ASN A CA 1
ATOM 1282 C C . ASN A 1 158 ? 15.093 2.405 -16.792 1.00 86.94 158 ASN A C 1
ATOM 1284 O O . ASN A 1 158 ? 15.170 2.285 -15.570 1.00 86.94 158 ASN A O 1
ATOM 1288 N N . LYS A 1 159 ? 14.202 3.203 -17.383 1.00 86.81 159 LYS A N 1
ATOM 1289 C CA . LYS A 1 159 ? 13.222 4.048 -16.692 1.00 86.81 159 LYS A CA 1
ATOM 1290 C C . LYS A 1 159 ? 11.953 4.116 -17.529 1.00 86.81 159 LYS A C 1
ATOM 1292 O O . LYS A 1 159 ? 12.056 4.027 -18.750 1.00 86.81 159 LYS A O 1
ATOM 1297 N N . TYR A 1 160 ? 10.810 4.269 -16.872 1.00 84.88 160 TYR A N 1
ATOM 1298 C CA . TYR A 1 160 ? 9.558 4.546 -17.570 1.00 84.88 160 TYR A CA 1
ATOM 1299 C C . TYR A 1 160 ? 9.653 5.853 -18.362 1.00 84.88 160 TYR A C 1
ATOM 1301 O O . TYR A 1 160 ? 10.370 6.774 -17.960 1.00 84.88 160 TYR A O 1
ATOM 1309 N N . GLU A 1 161 ? 8.943 5.913 -19.481 1.00 82.56 161 GLU A N 1
ATOM 1310 C CA . GLU A 1 161 ? 8.744 7.148 -20.239 1.00 82.56 161 GLU A CA 1
ATOM 1311 C C . GLU A 1 161 ? 7.795 8.088 -19.475 1.00 82.56 161 GLU A C 1
ATOM 1313 O O . GLU A 1 161 ? 6.956 7.640 -18.693 1.00 82.56 161 GLU A O 1
ATOM 1318 N N . ASP A 1 162 ? 7.897 9.404 -19.690 1.00 74.12 162 ASP A N 1
ATOM 1319 C CA . ASP A 1 162 ? 7.113 10.402 -18.935 1.00 74.12 162 ASP A CA 1
ATOM 1320 C C . ASP A 1 162 ? 5.586 10.236 -19.094 1.00 74.12 162 ASP A C 1
ATOM 1322 O O . ASP A 1 162 ? 4.804 10.694 -18.260 1.00 74.12 162 ASP A O 1
ATOM 1326 N N . ASN A 1 163 ? 5.149 9.580 -20.170 1.00 74.31 163 ASN A N 1
ATOM 1327 C CA . ASN A 1 163 ? 3.756 9.252 -20.473 1.00 74.31 163 ASN A CA 1
ATOM 1328 C C . ASN A 1 163 ? 3.311 7.876 -19.932 1.00 74.31 163 ASN A C 1
ATOM 1330 O O . ASN A 1 163 ? 2.112 7.590 -19.942 1.00 74.31 163 ASN A O 1
ATOM 1334 N N . GLU A 1 164 ? 4.226 7.037 -19.436 1.00 74.56 164 GLU A N 1
ATOM 1335 C CA . GLU A 1 164 ? 3.935 5.736 -18.821 1.00 74.56 164 GLU A CA 1
ATOM 1336 C C . GLU A 1 164 ? 3.519 5.912 -17.358 1.00 74.56 164 GLU A C 1
ATOM 1338 O O . GLU A 1 164 ? 4.190 5.512 -16.406 1.00 74.56 164 GLU A O 1
ATOM 1343 N N . VAL A 1 165 ? 2.367 6.550 -17.186 1.00 69.38 165 VAL A N 1
ATOM 1344 C CA . VAL A 1 165 ? 1.790 6.863 -15.884 1.00 69.38 165 VAL A CA 1
ATOM 1345 C C . VAL A 1 165 ? 0.643 5.902 -15.602 1.00 69.38 165 VAL A C 1
ATOM 1347 O O . VAL A 1 165 ? -0.201 5.644 -16.464 1.00 69.38 165 VAL A O 1
ATOM 1350 N N . PHE A 1 166 ? 0.558 5.392 -14.371 1.00 68.94 166 PHE A N 1
ATOM 1351 C CA . PHE A 1 166 ? -0.606 4.605 -13.973 1.00 68.94 166 PHE A CA 1
ATOM 1352 C C . PHE A 1 166 ? -1.854 5.497 -14.045 1.00 68.94 166 PHE A C 1
ATOM 1354 O O . PHE A 1 166 ? -1.908 6.531 -13.374 1.00 68.94 166 PHE A O 1
ATOM 1361 N N . ASN A 1 167 ? -2.865 5.103 -14.830 1.00 65.62 167 ASN A N 1
ATOM 1362 C CA . ASN A 1 167 ? -4.166 5.776 -14.856 1.00 65.62 167 ASN A CA 1
ATOM 1363 C C . ASN A 1 167 ? -5.216 4.963 -14.074 1.00 65.62 167 ASN A C 1
ATOM 1365 O O . ASN A 1 167 ? -5.952 4.157 -14.654 1.00 65.62 167 ASN A O 1
ATOM 1369 N N . PRO A 1 168 ? -5.320 5.182 -12.755 1.00 57.41 168 PRO A N 1
ATOM 1370 C CA . PRO A 1 168 ? -6.195 4.412 -11.883 1.00 57.41 168 PRO A CA 1
ATOM 1371 C C . PRO A 1 168 ? -7.689 4.593 -12.155 1.00 57.41 168 PRO A C 1
ATOM 1373 O O . PRO A 1 168 ? -8.470 3.738 -11.732 1.00 57.41 168 PRO A O 1
ATOM 1376 N N . LYS A 1 169 ? -8.111 5.671 -12.841 1.00 54.59 169 LYS A N 1
ATOM 1377 C CA . LYS A 1 169 ? -9.533 5.892 -13.167 1.00 54.59 169 LYS A CA 1
ATOM 1378 C C . LYS A 1 169 ? -10.115 4.708 -13.938 1.00 54.59 169 LYS A C 1
ATOM 1380 O O . LYS A 1 169 ? -11.270 4.363 -13.742 1.00 54.59 169 LYS A O 1
ATOM 1385 N N . ASN A 1 170 ? -9.300 4.039 -14.750 1.00 55.03 170 ASN A N 1
ATOM 1386 C CA . ASN A 1 170 ? -9.736 2.879 -15.520 1.00 55.03 170 ASN A CA 1
ATOM 1387 C C . ASN A 1 170 ? -9.733 1.567 -14.715 1.00 55.03 170 ASN A C 1
ATOM 1389 O O . ASN A 1 170 ? -10.484 0.663 -15.074 1.00 55.03 170 ASN A O 1
ATOM 1393 N N . ALA A 1 171 ? -8.932 1.477 -13.646 1.00 60.44 171 ALA A N 1
ATOM 1394 C CA . ALA A 1 171 ? -8.718 0.250 -12.877 1.00 60.44 171 ALA A CA 1
ATOM 1395 C C . ALA A 1 171 ? -9.601 0.154 -11.620 1.00 60.44 171 ALA A C 1
ATOM 1397 O O . ALA A 1 171 ? -10.200 -0.880 -11.375 1.00 60.44 171 ALA A O 1
ATOM 1398 N N . PHE A 1 172 ? -9.728 1.227 -10.829 1.00 62.03 172 PHE A N 1
ATOM 1399 C CA . PHE A 1 172 ? -10.431 1.158 -9.538 1.00 62.03 172 PHE A CA 1
ATOM 1400 C C . PHE A 1 172 ? -11.877 1.650 -9.584 1.00 62.03 172 PHE A C 1
ATOM 1402 O O . PHE A 1 172 ? -12.695 1.153 -8.822 1.00 62.03 172 PHE A O 1
ATOM 1409 N N . GLN A 1 173 ? -12.230 2.598 -10.462 1.00 55.31 173 GLN A N 1
ATOM 1410 C CA . GLN A 1 173 ? -13.610 3.117 -10.520 1.00 55.31 173 GLN A CA 1
ATOM 1411 C C . GLN A 1 173 ? -14.617 2.103 -11.058 1.00 55.31 173 GLN A C 1
ATOM 1413 O O . GLN A 1 173 ? -15.800 2.200 -10.740 1.00 55.31 173 GLN A O 1
ATOM 1418 N N . LYS A 1 174 ? -14.162 1.158 -11.887 1.00 59.44 174 LYS A N 1
ATOM 1419 C CA . LYS A 1 174 ? -15.018 0.089 -12.410 1.00 59.44 174 LYS A CA 1
ATOM 1420 C C . LYS A 1 174 ? -15.342 -0.950 -11.339 1.00 59.44 174 LYS A C 1
ATOM 1422 O O . LYS A 1 174 ? -16.481 -1.400 -11.274 1.00 59.44 174 LYS A O 1
ATOM 1427 N N . ASP A 1 175 ? -14.370 -1.254 -10.479 1.00 63.78 175 ASP A N 1
ATOM 1428 C CA . ASP A 1 175 ? -14.452 -2.393 -9.561 1.00 63.78 175 ASP A CA 1
ATOM 1429 C C . ASP A 1 175 ? -14.761 -1.982 -8.109 1.00 63.78 175 ASP A C 1
ATOM 1431 O O . ASP A 1 175 ? -15.286 -2.781 -7.335 1.00 63.78 175 ASP A O 1
ATOM 1435 N N . ILE A 1 176 ? -14.501 -0.722 -7.735 1.00 63.03 176 ILE A N 1
ATOM 1436 C CA . ILE A 1 176 ? -14.862 -0.141 -6.437 1.00 63.03 176 ILE A CA 1
ATOM 1437 C C . ILE A 1 176 ? -15.846 1.015 -6.672 1.00 63.03 176 ILE A C 1
ATOM 1439 O O . ILE A 1 176 ? -15.436 2.085 -7.135 1.00 63.03 176 ILE A O 1
ATOM 1443 N N . PRO A 1 177 ? -17.140 0.851 -6.339 1.00 56.28 177 PRO A N 1
ATOM 1444 C CA . PRO A 1 177 ? -18.122 1.907 -6.537 1.00 56.28 177 PRO A CA 1
ATOM 1445 C C . PRO A 1 177 ? -17.769 3.123 -5.672 1.00 56.28 177 PRO A C 1
ATOM 1447 O O . PRO A 1 177 ? -17.842 3.081 -4.442 1.00 56.28 177 PRO A O 1
ATOM 1450 N N . ILE A 1 178 ? -17.388 4.221 -6.325 1.00 55.06 178 ILE A N 1
ATOM 1451 C CA . ILE A 1 178 ? -17.240 5.527 -5.682 1.00 55.06 178 ILE A CA 1
ATOM 1452 C C . ILE A 1 178 ? -18.648 6.056 -5.398 1.00 55.06 178 ILE A C 1
ATOM 1454 O O . ILE A 1 178 ? -19.435 6.246 -6.326 1.00 55.06 178 ILE A O 1
ATOM 1458 N N . GLU A 1 179 ? -18.989 6.308 -4.132 1.00 47.53 179 GLU A N 1
ATOM 1459 C CA . GLU A 1 179 ? -20.272 6.942 -3.828 1.00 47.53 179 GLU A CA 1
ATOM 1460 C C . GLU A 1 179 ? -20.339 8.366 -4.426 1.00 47.53 179 GLU A C 1
ATOM 1462 O O . GLU A 1 179 ? -19.375 9.131 -4.308 1.00 47.53 179 GLU A O 1
ATOM 1467 N N . PRO A 1 180 ? -21.490 8.789 -4.988 1.00 43.22 180 PRO A N 1
ATOM 1468 C CA . PRO A 1 180 ? -21.642 10.086 -5.662 1.00 43.22 180 PRO A CA 1
ATOM 1469 C C . PRO A 1 180 ? -21.327 11.313 -4.794 1.00 43.22 180 PRO A C 1
ATOM 1471 O O . PRO A 1 180 ? -21.125 12.409 -5.312 1.00 43.22 180 PRO A O 1
ATOM 1474 N N . ARG A 1 181 ? -21.278 11.173 -3.462 1.00 43.72 181 ARG A N 1
ATOM 1475 C CA . ARG A 1 181 ? -20.946 12.289 -2.559 1.00 43.72 181 ARG A CA 1
ATOM 1476 C C . ARG A 1 181 ? -19.506 12.779 -2.715 1.00 43.72 181 ARG A C 1
ATOM 1478 O O . ARG A 1 181 ? -19.243 13.947 -2.438 1.00 43.72 181 ARG A O 1
ATOM 1485 N N . LEU A 1 182 ? -18.614 11.945 -3.246 1.00 44.47 182 LEU A N 1
ATOM 1486 C CA . LEU A 1 182 ? -17.238 12.325 -3.556 1.00 44.47 182 LEU A CA 1
ATOM 1487 C C . LEU A 1 182 ? -17.107 13.107 -4.867 1.00 44.47 182 LEU A C 1
ATOM 1489 O O . LEU A 1 182 ? -16.013 13.543 -5.170 1.00 44.47 182 LEU A O 1
ATOM 1493 N N . SER A 1 183 ? -18.164 13.329 -5.657 1.00 39.09 183 SER A N 1
ATOM 1494 C CA . SER A 1 183 ? -18.060 14.201 -6.840 1.00 39.09 183 SER A CA 1
ATOM 1495 C C . SER A 1 183 ? -18.360 15.673 -6.533 1.00 39.09 183 SER A C 1
ATOM 1497 O O . SER A 1 183 ? -18.030 16.539 -7.336 1.00 39.09 183 SER A O 1
ATOM 1499 N N . ARG A 1 184 ? -18.981 15.973 -5.380 1.00 35.16 184 ARG A N 1
ATOM 1500 C CA . ARG A 1 184 ? -19.423 17.334 -5.011 1.00 35.16 184 ARG A CA 1
ATOM 1501 C C . ARG A 1 184 ? -18.525 18.048 -4.000 1.00 35.16 184 ARG A C 1
ATOM 1503 O O . ARG A 1 184 ? -18.607 19.265 -3.900 1.00 35.16 184 ARG A O 1
ATOM 1510 N N . GLN A 1 185 ? -17.669 17.331 -3.270 1.00 37.81 185 GLN A N 1
ATOM 1511 C CA . GLN A 1 185 ? -16.734 17.956 -2.320 1.00 37.81 185 GLN A CA 1
ATOM 1512 C C . GLN A 1 185 ? -15.429 18.459 -2.959 1.00 37.81 185 GLN A C 1
ATOM 1514 O O . GLN A 1 185 ? -14.654 19.117 -2.280 1.00 37.81 185 GLN A O 1
ATOM 1519 N N . PHE A 1 186 ? -15.196 18.214 -4.254 1.00 44.78 186 PHE A N 1
ATOM 1520 C CA . PHE A 1 186 ? -13.934 18.577 -4.923 1.00 44.78 186 PHE A CA 1
ATOM 1521 C C . PHE A 1 186 ? -14.084 19.604 -6.054 1.00 44.78 186 PHE A C 1
ATOM 1523 O O . PHE A 1 186 ? -13.122 19.856 -6.772 1.00 44.78 186 PHE A O 1
ATOM 1530 N N . THR A 1 187 ? -15.266 20.205 -6.232 1.00 32.56 187 THR A N 1
ATOM 1531 C CA . THR A 1 187 ? -15.491 21.264 -7.237 1.00 32.56 187 THR A CA 1
ATOM 1532 C C . THR A 1 187 ? -15.454 22.680 -6.674 1.00 32.56 187 THR A C 1
ATOM 1534 O O . THR A 1 187 ? -15.528 23.624 -7.448 1.00 32.56 187 THR A O 1
ATOM 1537 N N . ASN A 1 188 ? -15.316 22.860 -5.360 1.00 31.97 188 ASN A N 1
ATOM 1538 C CA . ASN A 1 188 ? -15.281 24.188 -4.757 1.00 31.97 188 ASN A CA 1
ATOM 1539 C C . ASN A 1 188 ? -14.007 24.342 -3.937 1.00 31.97 188 ASN A C 1
ATOM 1541 O O . ASN A 1 188 ? -13.983 23.903 -2.796 1.00 31.97 188 ASN A O 1
ATOM 1545 N N . HIS A 1 189 ? -12.986 24.940 -4.546 1.00 33.66 189 HIS A N 1
ATOM 1546 C CA . HIS A 1 189 ? -12.113 25.983 -3.993 1.00 33.66 189 HIS A CA 1
ATOM 1547 C C . HIS A 1 189 ? -11.160 26.398 -5.123 1.00 33.66 189 HIS A C 1
ATOM 1549 O O . HI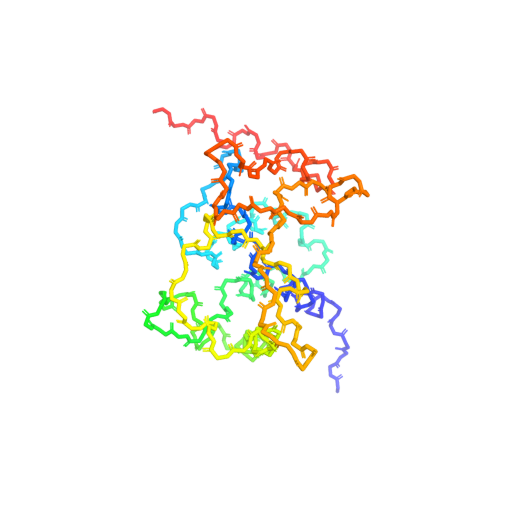S A 1 189 ? -10.062 25.864 -5.265 1.00 33.66 189 HIS A O 1
ATOM 1555 N N . TYR A 1 190 ? -11.681 27.283 -5.980 1.00 38.28 190 TYR A N 1
ATOM 1556 C CA . TYR A 1 190 ? -10.869 28.251 -6.716 1.00 38.28 190 TYR A CA 1
ATOM 1557 C C . TYR A 1 190 ? -10.432 29.352 -5.752 1.00 38.28 190 TYR A C 1
ATOM 1559 O O . TYR A 1 190 ? -11.252 29.678 -4.859 1.00 38.28 190 TYR A O 1
#